Protein AF-0000000074543464 (afdb_homodimer)

Solvent-accessible surface area (backbone atoms only — not comparable to full-atom values): 10355 Å² total; per-residue (Å²): 129,72,37,44,81,42,74,34,71,63,16,51,53,37,46,50,51,52,45,52,50,34,36,74,74,52,27,65,67,36,29,50,38,50,53,49,51,51,51,52,51,54,59,48,33,29,76,40,72,73,74,36,43,78,72,38,71,91,72,54,29,24,37,35,75,77,37,68,25,32,33,43,30,30,35,77,56,97,68,33,32,37,35,56,35,46,47,67,57,79,69,73,80,62,86,121,130,72,37,44,81,41,75,36,72,62,16,52,52,36,45,51,51,52,45,52,51,34,35,74,74,54,26,64,66,36,29,50,38,51,52,49,52,52,51,52,49,53,60,48,33,29,77,40,72,74,77,37,45,78,71,36,72,91,72,54,30,25,36,34,77,77,36,67,24,31,32,42,29,29,35,78,55,98,68,34,32,37,35,58,34,44,46,69,57,79,72,73,82,62,88,119

Organism: Cytophaga hutchinsonii (strain ATCC 33406 / DSM 1761 / CIP 103989 / NBRC 15051 / NCIMB 9469 / D465) (NCBI:txid269798)

pLDDT: mean 89.92, std 15.34, range [26.45, 98.19]

Structure (mmCIF, N/CA/C/O backbone):
data_AF-0000000074543464-model_v1
#
loop_
_entity.id
_entity.type
_entity.pdbx_description
1 polymer 'Plasmid stabilization system protein'
#
loop_
_atom_site.group_PDB
_atom_site.id
_atom_site.type_symbol
_atom_site.label_atom_id
_atom_site.label_alt_id
_atom_site.label_comp_id
_atom_site.label_asym_id
_atom_site.label_entity_id
_atom_site.label_seq_id
_atom_site.pdbx_PDB_ins_code
_atom_site.Cartn_x
_atom_site.Cartn_y
_atom_site.Cartn_z
_atom_site.occupancy
_atom_site.B_iso_or_equiv
_atom_site.auth_seq_id
_atom_site.auth_comp_id
_atom_site.auth_asym_id
_atom_site.auth_atom_id
_atom_site.pdbx_PDB_model_num
ATOM 1 N N . MET A 1 1 ? -3.965 26.484 18.906 1 68.69 1 MET A N 1
ATOM 2 C CA . MET A 1 1 ? -4.848 26.734 17.766 1 68.69 1 MET A CA 1
ATOM 3 C C . MET A 1 1 ? -4.629 25.688 16.672 1 68.69 1 MET A C 1
ATOM 5 O O . MET A 1 1 ? -3.521 25.172 16.516 1 68.69 1 MET A O 1
ATOM 9 N N . ALA A 1 2 ? -5.723 24.969 16.141 1 83.5 2 ALA A N 1
ATOM 10 C CA . ALA A 1 2 ? -5.594 23.984 15.078 1 83.5 2 ALA A CA 1
ATOM 11 C C . ALA A 1 2 ? -5.02 24.609 13.812 1 83.5 2 ALA A C 1
ATOM 13 O O . ALA A 1 2 ? -5.395 25.719 13.438 1 83.5 2 ALA A O 1
ATOM 14 N N . LEU A 1 3 ? -4.008 24.016 13.328 1 90.81 3 LEU A N 1
ATOM 15 C CA . LEU A 1 3 ? -3.367 24.531 12.125 1 90.81 3 LEU A CA 1
ATOM 16 C C . LEU A 1 3 ? -4.277 24.375 10.914 1 90.81 3 LEU A C 1
ATOM 18 O O . LEU A 1 3 ? -5.113 23.469 10.875 1 90.81 3 LEU A O 1
ATOM 22 N N . LYS A 1 4 ? -4.164 25.297 9.984 1 95.06 4 LYS A N 1
ATOM 23 C CA . LYS A 1 4 ? -4.879 25.172 8.719 1 95.06 4 LYS A CA 1
ATOM 24 C C . LYS A 1 4 ? -4.156 24.219 7.773 1 95.06 4 LYS A C 1
ATOM 26 O O . LYS A 1 4 ? -2.926 24.156 7.766 1 95.06 4 LYS A O 1
ATOM 31 N N . ILE A 1 5 ? -4.938 23.516 6.945 1 97.31 5 ILE A N 1
ATOM 32 C CA . ILE A 1 5 ? -4.367 22.578 5.98 1 97.31 5 ILE A CA 1
ATOM 33 C C . ILE A 1 5 ? -4.504 23.141 4.57 1 97.31 5 ILE A C 1
ATOM 35 O O . ILE A 1 5 ? -5.598 23.547 4.156 1 97.31 5 ILE A O 1
ATOM 39 N N . PHE A 1 6 ? -3.41 23.203 3.9 1 97.38 6 PHE A N 1
ATOM 40 C CA . PHE A 1 6 ? -3.41 23.641 2.512 1 97.38 6 PHE A CA 1
ATOM 41 C C . PHE A 1 6 ? -2.893 22.547 1.594 1 97.38 6 PHE A C 1
ATOM 43 O O . PHE A 1 6 ? -1.907 21.875 1.911 1 97.38 6 PHE A O 1
ATOM 50 N N . TRP A 1 7 ? -3.576 22.406 0.427 1 98.06 7 TRP A N 1
ATOM 51 C CA . TRP A 1 7 ? -3.16 21.438 -0.572 1 98.06 7 TRP A CA 1
ATOM 52 C C . TRP A 1 7 ? -2.439 22.109 -1.732 1 98.06 7 TRP A C 1
ATOM 54 O O . TRP A 1 7 ? -2.902 23.141 -2.246 1 98.06 7 TRP A O 1
ATOM 64 N N . THR A 1 8 ? -1.278 21.5 -2.076 1 98.06 8 THR A N 1
ATOM 65 C CA . THR A 1 8 ? -0.702 21.922 -3.348 1 98.06 8 THR A CA 1
ATOM 66 C C . THR A 1 8 ? -1.493 21.344 -4.52 1 98.06 8 THR A C 1
ATOM 68 O O . THR A 1 8 ? -2.254 20.391 -4.348 1 98.06 8 THR A O 1
ATOM 71 N N . LYS A 1 9 ? -1.39 21.953 -5.711 1 97.88 9 LYS A N 1
ATOM 72 C CA . LYS A 1 9 ? -2.047 21.438 -6.91 1 97.88 9 LYS A CA 1
ATOM 73 C C . LYS A 1 9 ? -1.606 20.016 -7.211 1 97.88 9 LYS A C 1
ATOM 75 O O . LYS A 1 9 ? -2.426 19.172 -7.582 1 97.88 9 LYS A O 1
ATOM 80 N N . ARG A 1 10 ? -0.36 19.766 -7.012 1 97 10 ARG A N 1
ATOM 81 C CA . ARG A 1 10 ? 0.199 18.438 -7.242 1 97 10 ARG A CA 1
ATOM 82 C C . ARG A 1 10 ? -0.416 17.422 -6.297 1 97 10 ARG A C 1
ATOM 84 O O . ARG A 1 10 ? -0.784 16.312 -6.715 1 97 10 ARG A O 1
ATOM 91 N N . ALA A 1 11 ? -0.479 17.797 -5.051 1 97.38 11 ALA A N 1
ATOM 92 C CA . ALA A 1 11 ? -1.045 16.891 -4.051 1 97.38 11 ALA A CA 1
ATOM 93 C C . ALA A 1 11 ? -2.494 16.547 -4.383 1 97.38 11 ALA A C 1
ATOM 95 O O . ALA A 1 11 ? -2.898 15.383 -4.297 1 97.38 11 ALA A O 1
ATOM 96 N N . LEU A 1 12 ? -3.24 17.547 -4.766 1 97.38 12 LEU A N 1
ATOM 97 C CA . LEU A 1 12 ? -4.645 17.344 -5.102 1 97.38 12 LEU A CA 1
ATOM 98 C C . LEU A 1 12 ? -4.785 16.453 -6.332 1 97.38 12 LEU A C 1
ATOM 100 O O . LEU A 1 12 ? -5.617 15.547 -6.352 1 97.38 12 LEU A O 1
ATOM 104 N N . ALA A 1 13 ? -3.996 16.719 -7.324 1 97.19 13 ALA A N 1
ATOM 105 C CA . ALA A 1 13 ? -4.027 15.922 -8.555 1 97.19 13 ALA A CA 1
ATOM 106 C C . ALA A 1 13 ? -3.688 14.461 -8.273 1 97.19 13 ALA A C 1
ATOM 108 O O . ALA A 1 13 ? -4.363 13.555 -8.766 1 97.19 13 ALA A O 1
ATOM 109 N N . ASN A 1 14 ? -2.633 14.258 -7.504 1 96.81 14 ASN A N 1
ATOM 110 C CA . ASN A 1 14 ? -2.215 12.898 -7.199 1 96.81 14 ASN A CA 1
ATOM 111 C C . ASN A 1 14 ? -3.23 12.188 -6.309 1 96.81 14 ASN A C 1
ATOM 113 O O . ASN A 1 14 ? -3.451 10.977 -6.449 1 96.81 14 ASN A O 1
ATOM 117 N N . PHE A 1 15 ? -3.838 12.93 -5.438 1 97 15 PHE A N 1
ATOM 118 C CA . PHE A 1 15 ? -4.918 12.375 -4.633 1 97 15 PHE A CA 1
ATOM 119 C C . PHE A 1 15 ? -6.047 11.867 -5.52 1 97 15 PHE A C 1
ATOM 121 O O . PHE A 1 15 ? -6.508 10.734 -5.355 1 97 15 PHE A O 1
ATOM 128 N N . ASP A 1 16 ? -6.41 12.617 -6.445 1 96.94 16 ASP A N 1
ATOM 129 C CA . ASP A 1 16 ? -7.477 12.234 -7.371 1 96.94 16 ASP A CA 1
ATOM 130 C C . ASP A 1 16 ? -7.086 11 -8.18 1 96.94 16 ASP A C 1
ATOM 132 O O . ASP A 1 16 ? -7.914 10.117 -8.406 1 96.94 16 ASP A O 1
ATOM 136 N N . LYS A 1 17 ? -5.875 10.953 -8.633 1 95.94 17 LYS A N 1
ATOM 137 C CA . LYS A 1 17 ? -5.387 9.805 -9.383 1 95.94 17 LYS A CA 1
ATOM 138 C C . LYS A 1 17 ? -5.449 8.531 -8.547 1 95.94 17 LYS A C 1
ATOM 140 O O . LYS A 1 17 ? -5.824 7.465 -9.047 1 95.94 17 LYS A O 1
ATOM 145 N N . ILE A 1 18 ? -5.047 8.656 -7.293 1 96.19 18 ILE A N 1
ATOM 146 C CA . ILE A 1 18 ? -5.082 7.508 -6.395 1 96.19 18 ILE A CA 1
ATOM 147 C C . ILE A 1 18 ? -6.523 7.027 -6.227 1 96.19 18 ILE A C 1
ATOM 149 O O . ILE A 1 18 ? -6.793 5.824 -6.27 1 96.19 18 ILE A O 1
ATOM 153 N N . LEU A 1 19 ? -7.449 7.977 -6.117 1 96.94 19 LEU A N 1
ATOM 154 C CA . LEU A 1 19 ? -8.852 7.605 -5.98 1 96.94 19 LEU A CA 1
ATOM 155 C C . LEU A 1 19 ? -9.352 6.879 -7.223 1 96.94 19 LEU A C 1
ATOM 157 O O . LEU A 1 19 ? -10.078 5.891 -7.117 1 96.94 19 LEU A O 1
ATOM 161 N N . GLU A 1 20 ? -8.938 7.34 -8.336 1 96.31 20 GLU A N 1
ATOM 162 C CA . GLU A 1 20 ? -9.328 6.719 -9.602 1 96.31 20 GLU A CA 1
ATOM 163 C C . GLU A 1 20 ? -8.82 5.285 -9.695 1 96.31 20 GLU A C 1
ATOM 165 O O . GLU A 1 20 ? -9.57 4.375 -10.062 1 96.31 20 GLU A O 1
ATOM 170 N N . TYR A 1 21 ? -7.633 5.133 -9.359 1 93.12 21 TYR A N 1
ATOM 171 C CA . TYR A 1 21 ? -7.023 3.809 -9.398 1 93.12 21 TYR A CA 1
ATOM 172 C C . TYR A 1 21 ? -7.723 2.857 -8.438 1 93.12 21 TYR A C 1
ATOM 174 O O . TYR A 1 21 ? -8.016 1.714 -8.789 1 93.12 21 TYR A O 1
ATOM 182 N N . LEU A 1 22 ? -7.949 3.311 -7.234 1 94.62 22 LEU A N 1
ATOM 183 C CA . LEU A 1 22 ? -8.609 2.492 -6.223 1 94.62 22 LEU A CA 1
ATOM 184 C C . LEU A 1 22 ? -10 2.08 -6.68 1 94.62 22 LEU A C 1
ATOM 186 O O . LEU A 1 22 ? -10.406 0.933 -6.484 1 94.62 22 LEU A O 1
ATOM 190 N N . GLU A 1 23 ? -10.695 3.01 -7.305 1 96.5 23 GLU A N 1
ATOM 191 C CA . GLU A 1 23 ? -12.039 2.721 -7.805 1 96.5 23 GLU A CA 1
ATOM 192 C C . GLU A 1 23 ? -12.008 1.618 -8.859 1 96.5 23 GLU A C 1
ATOM 194 O O . GLU A 1 23 ? -12.852 0.721 -8.852 1 96.5 23 GLU A O 1
ATOM 199 N N . GLU A 1 24 ? -11.055 1.638 -9.703 1 94.38 24 GLU A N 1
ATOM 200 C CA . GLU A 1 24 ? -10.93 0.672 -10.789 1 94.38 24 GLU A CA 1
ATOM 201 C C . GLU A 1 24 ? -10.531 -0.703 -10.258 1 94.38 24 GLU A C 1
ATOM 203 O O . GLU A 1 24 ? -11.078 -1.721 -10.68 1 94.38 24 GLU A O 1
ATOM 208 N N . ASP A 1 25 ? -9.656 -0.653 -9.281 1 91.81 25 ASP A N 1
ATOM 209 C CA . ASP A 1 25 ? -9.039 -1.908 -8.867 1 91.81 25 ASP A CA 1
ATOM 210 C C . ASP A 1 25 ? -9.812 -2.555 -7.723 1 91.81 25 ASP A C 1
ATOM 212 O O . ASP A 1 25 ? -9.836 -3.781 -7.594 1 91.81 25 ASP A O 1
ATOM 216 N N . PHE A 1 26 ? -10.477 -1.705 -6.883 1 94.19 26 PHE A N 1
ATOM 217 C CA . PHE A 1 26 ? -11.039 -2.262 -5.66 1 94.19 26 PHE A CA 1
ATOM 218 C C . PHE A 1 26 ? -12.516 -1.901 -5.523 1 94.19 26 PHE A C 1
ATOM 220 O O . PHE A 1 26 ? -13.25 -2.535 -4.762 1 94.19 26 PHE A O 1
ATOM 227 N N . GLY A 1 27 ? -12.922 -0.815 -6.145 1 95.38 27 GLY A N 1
ATOM 228 C CA . GLY A 1 27 ? -14.328 -0.448 -6.094 1 95.38 27 GLY A CA 1
ATOM 229 C C . GLY A 1 27 ? -14.594 0.796 -5.266 1 95.38 27 GLY A C 1
ATOM 230 O O . GLY A 1 27 ? -13.664 1.391 -4.715 1 95.38 27 GLY A O 1
ATOM 231 N N . GLU A 1 28 ? -15.898 1.196 -5.176 1 96.81 28 GLU A N 1
ATOM 232 C CA . GLU A 1 28 ? -16.312 2.477 -4.609 1 96.81 28 GLU A CA 1
ATOM 233 C C . GLU A 1 28 ? -16.094 2.512 -3.1 1 96.81 28 GLU A C 1
ATOM 235 O O . GLU A 1 28 ? -15.57 3.49 -2.564 1 96.81 28 GLU A O 1
ATOM 240 N N . 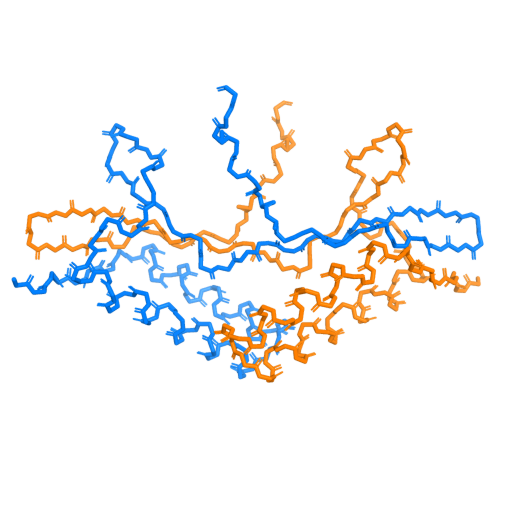ILE A 1 29 ? -16.531 1.469 -2.492 1 96.25 29 ILE A N 1
ATOM 241 C CA . ILE A 1 29 ? -16.547 1.48 -1.033 1 96.25 29 ILE A CA 1
ATOM 242 C C . ILE A 1 29 ? -15.109 1.522 -0.51 1 96.25 29 ILE A C 1
ATOM 244 O O . ILE A 1 29 ? -14.773 2.352 0.34 1 96.25 29 ILE A O 1
ATOM 248 N N . PRO A 1 30 ? -14.156 0.68 -1.055 1 96.56 30 PRO A N 1
ATOM 249 C CA . PRO A 1 30 ? -12.758 0.814 -0.639 1 96.56 30 PRO A CA 1
ATOM 250 C C . PRO A 1 30 ? -12.18 2.201 -0.929 1 96.56 30 PRO A C 1
ATOM 252 O O . PRO A 1 30 ? -11.391 2.721 -0.143 1 96.56 30 PRO A O 1
ATOM 255 N N . THR A 1 31 ? -12.562 2.752 -2.004 1 97.56 31 THR A N 1
ATOM 256 C CA . THR A 1 31 ? -12.117 4.086 -2.389 1 97.56 31 THR A CA 1
ATOM 257 C C . THR A 1 31 ? -12.57 5.125 -1.369 1 97.56 31 THR A C 1
ATOM 259 O O . THR A 1 31 ? -11.781 5.973 -0.942 1 97.56 31 THR A O 1
ATOM 262 N N . LYS A 1 32 ? -13.781 5.059 -0.982 1 97.5 32 LYS A N 1
ATOM 263 C CA . LYS A 1 32 ? -14.32 5.961 0.028 1 97.5 32 LYS A CA 1
ATOM 264 C C . LYS A 1 32 ? -13.617 5.773 1.369 1 97.5 32 LYS A C 1
ATOM 266 O O . LYS A 1 32 ? -13.336 6.746 2.07 1 97.5 32 LYS A O 1
ATOM 271 N N . ALA A 1 33 ? -13.391 4.531 1.723 1 96.56 33 ALA A N 1
ATOM 272 C CA . ALA A 1 33 ? -12.695 4.238 2.973 1 96.56 33 ALA A CA 1
ATOM 273 C C . ALA A 1 33 ? -11.305 4.871 2.984 1 96.56 33 ALA A C 1
ATOM 275 O O . ALA A 1 33 ? -10.867 5.406 4.008 1 96.56 33 ALA A O 1
ATOM 276 N N . PHE A 1 34 ? -10.602 4.797 1.897 1 96.5 34 PHE A N 1
ATOM 277 C CA . PHE A 1 34 ? -9.297 5.43 1.77 1 96.5 34 PHE A CA 1
ATOM 278 C C . PHE A 1 34 ? -9.406 6.938 1.969 1 96.5 34 PHE A C 1
ATOM 280 O O . PHE A 1 34 ? -8.641 7.523 2.736 1 96.5 34 PHE A O 1
ATOM 287 N N . ALA A 1 35 ? -10.367 7.547 1.247 1 97.81 35 ALA A N 1
ATOM 288 C CA . ALA A 1 35 ? -10.562 8.984 1.357 1 97.81 35 ALA A CA 1
ATOM 289 C C . ALA A 1 35 ? -10.844 9.398 2.801 1 97.81 35 ALA A C 1
ATOM 291 O O . ALA A 1 35 ? -10.32 10.406 3.281 1 97.81 35 ALA A O 1
ATOM 292 N N . ILE A 1 36 ? -11.633 8.625 3.459 1 97.12 36 ILE A N 1
ATOM 293 C CA . ILE A 1 36 ? -11.969 8.898 4.852 1 97.12 36 ILE A CA 1
ATOM 294 C C . ILE A 1 36 ? -10.719 8.805 5.715 1 97.12 36 ILE A C 1
ATOM 296 O O . ILE A 1 36 ? -10.492 9.656 6.582 1 97.12 36 ILE A O 1
ATOM 300 N N . LYS A 1 37 ? -9.898 7.785 5.488 1 96.5 37 LYS A N 1
ATOM 301 C CA . LYS A 1 37 ? -8.648 7.629 6.234 1 96.5 37 LYS A CA 1
ATOM 302 C C . LYS A 1 37 ? -7.738 8.836 6.039 1 96.5 37 LYS A C 1
ATOM 304 O O . LYS A 1 37 ? -7.117 9.305 6.992 1 96.5 37 LYS A O 1
ATOM 309 N N . VAL A 1 38 ? -7.648 9.305 4.84 1 97.19 38 VAL A N 1
ATOM 310 C CA . VAL A 1 38 ? -6.844 10.484 4.535 1 97.19 38 VAL A CA 1
ATOM 311 C C . VAL A 1 38 ? -7.387 11.688 5.297 1 97.19 38 VAL A C 1
ATOM 313 O O . VAL A 1 38 ? -6.629 12.406 5.961 1 97.19 38 VAL A O 1
ATOM 316 N N . HIS A 1 39 ? -8.688 11.875 5.234 1 96.88 39 HIS A N 1
ATOM 317 C CA . HIS A 1 39 ? -9.297 13.023 5.898 1 96.88 39 HIS A CA 1
ATOM 318 C C . HIS A 1 39 ? -9.109 12.945 7.41 1 96.88 39 HIS A C 1
ATOM 320 O O . HIS A 1 39 ? -8.875 13.969 8.062 1 96.88 39 HIS A O 1
ATOM 326 N N . ASN A 1 40 ? -9.25 11.766 7.973 1 96.19 40 ASN A N 1
ATOM 327 C CA . ASN A 1 40 ? -8.984 11.586 9.391 1 96.19 40 ASN A CA 1
ATOM 328 C C . ASN A 1 40 ? -7.547 11.953 9.742 1 96.19 40 ASN A C 1
ATOM 330 O O . ASN A 1 40 ? -7.297 12.594 10.773 1 96.19 40 ASN A O 1
ATOM 334 N N . PHE A 1 41 ? -6.637 11.516 8.945 1 96.5 41 PHE A N 1
ATOM 335 C CA . PHE A 1 41 ? -5.234 11.859 9.148 1 96.5 41 PHE A CA 1
ATOM 336 C C . PHE A 1 41 ? -5.043 13.375 9.141 1 96.5 41 PHE A C 1
ATOM 338 O O . PHE A 1 41 ? -4.379 13.93 10.016 1 96.5 41 PHE A O 1
ATOM 345 N N . LEU A 1 42 ? -5.641 14.078 8.18 1 97 42 LEU A N 1
ATOM 346 C CA . LEU A 1 42 ? -5.508 15.531 8.062 1 97 42 LEU A CA 1
ATOM 347 C C . LEU A 1 42 ? -6.105 16.234 9.273 1 97 42 LEU A C 1
ATOM 349 O O . LEU A 1 42 ? -5.566 17.234 9.75 1 97 42 LEU A O 1
ATOM 353 N N . ASP A 1 43 ? -7.188 15.695 9.734 1 95.94 43 ASP A N 1
ATOM 354 C CA . ASP A 1 43 ? -7.824 16.25 10.922 1 95.94 43 ASP A CA 1
ATOM 355 C C . ASP A 1 43 ? -6.906 16.141 12.133 1 95.94 43 ASP A C 1
ATOM 357 O O . ASP A 1 43 ? -6.832 17.062 12.945 1 95.94 43 ASP A O 1
ATOM 361 N N . ASN A 1 44 ? -6.25 15.07 12.273 1 95.75 44 ASN A N 1
ATOM 362 C CA . ASN A 1 44 ? -5.309 14.867 13.367 1 95.75 44 ASN A CA 1
ATOM 363 C C . ASN A 1 44 ? -4.055 15.719 13.195 1 95.75 44 ASN A C 1
ATOM 365 O O . ASN A 1 44 ? -3.473 16.172 14.18 1 95.75 44 ASN A O 1
ATOM 369 N N . LEU A 1 45 ? -3.734 15.969 12.008 1 95.56 45 LEU A N 1
ATOM 370 C CA . LEU A 1 45 ? -2.539 16.734 11.688 1 95.56 45 LEU A CA 1
ATOM 371 C C . LEU A 1 45 ? -2.67 18.172 12.195 1 95.56 45 LEU A C 1
ATOM 373 O O . LEU A 1 45 ? -1.673 18.797 12.562 1 95.56 45 LEU A O 1
ATOM 377 N N . LYS A 1 46 ? -3.84 18.672 12.156 1 94.75 46 LYS A N 1
ATOM 378 C CA . LYS A 1 46 ? -4.105 20.031 12.617 1 94.75 46 LYS A CA 1
ATOM 379 C C . LYS A 1 46 ? -3.658 20.203 14.07 1 94.75 46 LYS A C 1
ATOM 381 O O . LYS A 1 46 ? -3.191 21.281 14.445 1 94.75 46 LYS A O 1
ATOM 386 N N . ASP A 1 47 ? -3.73 19.172 14.836 1 93.5 47 ASP A N 1
ATOM 387 C CA . ASP A 1 47 ? -3.406 19.25 16.25 1 93.5 47 ASP A CA 1
ATOM 388 C C . ASP A 1 47 ? -2.035 18.625 16.531 1 93.5 47 ASP A C 1
ATOM 390 O O . ASP A 1 47 ? -1.345 19.047 17.469 1 93.5 47 ASP A O 1
ATOM 394 N N . PHE A 1 48 ? -1.679 17.688 15.75 1 95.19 48 PHE A N 1
ATOM 395 C CA . PHE A 1 48 ? -0.427 16.953 15.945 1 95.19 48 PHE A CA 1
ATOM 396 C C . PHE A 1 48 ? 0.38 16.922 14.656 1 95.19 48 PHE A C 1
ATOM 398 O O . PHE A 1 48 ? 0.569 15.844 14.07 1 95.19 48 PHE A O 1
ATOM 405 N N . PRO A 1 49 ? 0.994 18.016 14.289 1 94.62 49 PRO A N 1
ATOM 406 C CA . PRO A 1 49 ? 1.684 18.109 13 1 94.62 49 PRO A CA 1
ATOM 407 C C . PRO A 1 49 ? 2.912 17.203 12.914 1 94.62 49 PRO A C 1
ATOM 409 O O . PRO A 1 49 ? 3.443 16.984 11.828 1 94.62 49 PRO A O 1
ATOM 412 N N . GLU A 1 50 ? 3.367 16.625 14.055 1 92.62 50 GLU A N 1
ATOM 413 C CA . GLU A 1 50 ? 4.574 15.805 14.07 1 92.62 50 GLU A CA 1
ATOM 414 C C . GLU A 1 50 ? 4.238 14.32 13.922 1 92.62 50 GLU A C 1
ATOM 416 O O . GLU A 1 50 ? 5.062 13.461 14.242 1 92.62 50 GLU A O 1
ATOM 421 N N . LEU A 1 51 ? 3.076 14.023 13.414 1 94.44 51 LEU A N 1
ATOM 422 C CA . LEU A 1 51 ? 2.629 12.648 13.242 1 94.44 51 LEU A CA 1
ATOM 423 C C . LEU A 1 51 ? 3.492 11.922 12.219 1 94.44 51 LEU A C 1
ATOM 425 O O . LEU A 1 51 ? 3.756 10.727 12.359 1 94.44 51 LEU A O 1
ATOM 429 N N . GLY A 1 52 ? 3.842 12.641 11.172 1 94.81 52 GLY A N 1
ATOM 430 C CA . GLY A 1 52 ? 4.719 12.047 10.172 1 94.81 52 GLY A CA 1
ATOM 431 C C . GLY A 1 52 ? 6.18 12.055 10.578 1 94.81 52 GLY A C 1
ATOM 432 O O . GLY A 1 52 ? 6.555 12.727 11.547 1 94.81 52 GLY A O 1
ATOM 433 N N . THR A 1 53 ? 6.898 11.258 9.852 1 92.75 53 THR A N 1
ATOM 434 C CA . THR A 1 53 ? 8.328 11.203 10.109 1 92.75 53 THR A CA 1
ATOM 435 C C . THR A 1 53 ? 9.094 12.117 9.148 1 92.75 53 THR A C 1
ATOM 437 O O . THR A 1 53 ? 8.68 12.305 8 1 92.75 53 THR A O 1
ATOM 440 N N . LEU A 1 54 ? 10.219 12.664 9.711 1 92.56 54 LEU A N 1
ATOM 441 C CA . LEU A 1 54 ? 11.055 13.516 8.867 1 92.56 54 LEU A CA 1
ATOM 442 C C . LEU A 1 54 ? 11.75 12.695 7.789 1 92.56 54 LEU A C 1
ATOM 444 O O . LEU A 1 54 ? 12.531 11.789 8.102 1 92.56 54 LEU A O 1
ATOM 448 N N . GLN A 1 55 ? 11.453 12.938 6.57 1 87.06 55 GLN A N 1
ATOM 449 C CA . GLN A 1 55 ? 12.031 12.211 5.445 1 87.06 55 GLN A CA 1
ATOM 450 C C . GLN A 1 55 ? 13.164 13 4.797 1 87.06 55 GLN A C 1
ATOM 452 O O . GLN A 1 55 ? 14.117 12.414 4.277 1 87.06 55 GLN A O 1
ATOM 457 N N . HIS A 1 56 ? 12.945 14.266 4.617 1 84.75 56 HIS A N 1
ATOM 458 C CA . HIS A 1 56 ? 13.977 15.18 4.137 1 84.75 56 HIS A CA 1
ATOM 459 C C . HIS A 1 56 ? 14.281 16.266 5.168 1 84.75 56 HIS A C 1
ATOM 461 O O . HIS A 1 56 ? 13.578 17.266 5.234 1 84.75 56 HIS A O 1
ATOM 467 N N . SER A 1 57 ? 15.25 15.961 5.906 1 80.25 57 SER A N 1
ATOM 468 C CA . SER A 1 57 ? 15.555 16.828 7.039 1 80.25 57 SER A CA 1
ATOM 469 C C . SER A 1 57 ? 15.906 18.234 6.578 1 80.25 57 SER A C 1
ATOM 471 O O . SER A 1 57 ? 15.516 19.219 7.207 1 80.25 57 SER A O 1
ATOM 473 N N . ASP A 1 58 ? 16.594 18.25 5.52 1 86.88 58 ASP A N 1
ATOM 474 C CA . ASP A 1 58 ? 17.047 19.547 5.035 1 86.88 58 ASP A CA 1
ATOM 475 C C . ASP A 1 58 ? 15.875 20.438 4.621 1 86.88 58 ASP A C 1
ATOM 477 O O . ASP A 1 58 ? 15.938 21.656 4.742 1 86.88 58 ASP A O 1
ATOM 481 N N . LYS A 1 59 ? 14.797 19.781 4.223 1 89.56 59 LYS A N 1
ATOM 482 C CA . LYS A 1 59 ? 13.656 20.547 3.729 1 89.56 59 LYS A CA 1
ATOM 483 C C . LYS A 1 59 ? 12.492 20.5 4.719 1 89.56 59 LYS A C 1
ATOM 485 O O . LYS A 1 59 ? 11.438 21.078 4.477 1 89.56 59 LYS A O 1
ATOM 490 N N . GLN A 1 60 ? 12.688 19.859 5.84 1 93.56 60 GLN A N 1
ATOM 491 C CA . GLN A 1 60 ? 11.68 19.719 6.887 1 93.56 60 GLN A CA 1
ATOM 492 C C . GLN A 1 60 ? 10.398 19.109 6.34 1 93.56 60 GLN A C 1
ATOM 494 O O . GLN A 1 60 ? 9.297 19.547 6.684 1 93.56 60 GLN A O 1
ATOM 499 N N . ILE A 1 61 ? 10.586 18.234 5.348 1 95.69 61 ILE A N 1
ATOM 500 C CA . ILE A 1 61 ? 9.445 17.531 4.781 1 95.69 61 ILE A CA 1
ATOM 501 C C . ILE A 1 61 ? 9.188 16.25 5.574 1 95.69 61 ILE A C 1
ATOM 503 O O . ILE A 1 61 ? 10.109 15.461 5.82 1 95.69 61 ILE A O 1
ATOM 507 N N . ARG A 1 62 ? 7.926 16.125 5.984 1 95.62 62 ARG A N 1
ATOM 508 C CA . ARG A 1 62 ? 7.512 14.938 6.711 1 95.62 62 ARG A CA 1
ATOM 509 C C . ARG A 1 62 ? 6.691 14.008 5.824 1 95.62 62 ARG A C 1
ATOM 511 O O . ARG A 1 62 ? 6.016 14.461 4.898 1 95.62 62 ARG A O 1
ATOM 518 N N . GLY A 1 63 ? 6.824 12.711 6.098 1 94.38 63 GLY A N 1
ATOM 519 C CA . GLY A 1 63 ? 6.062 11.688 5.406 1 94.38 63 GLY A CA 1
ATOM 520 C C . GLY A 1 63 ? 5.281 10.789 6.344 1 94.38 63 GLY A C 1
ATOM 521 O O . GLY A 1 63 ? 5.754 10.453 7.43 1 94.38 63 GLY A O 1
ATOM 522 N N . PHE A 1 64 ? 4.07 10.445 5.914 1 94.38 64 PHE A N 1
ATOM 523 C CA . PHE A 1 64 ? 3.227 9.516 6.656 1 94.38 64 PHE A CA 1
ATOM 524 C C . PHE A 1 64 ? 2.648 8.453 5.73 1 94.38 64 PHE A C 1
ATOM 526 O O . PHE A 1 64 ? 1.968 8.773 4.754 1 94.38 64 PHE A O 1
ATOM 533 N N . VAL A 1 65 ? 2.898 7.211 6.074 1 93 65 VAL A N 1
ATOM 534 C CA . VAL A 1 65 ? 2.375 6.109 5.273 1 93 65 VAL A CA 1
ATOM 535 C C . VAL A 1 65 ? 0.914 5.855 5.637 1 93 65 VAL A C 1
ATOM 537 O O . VAL A 1 65 ? 0.614 5.383 6.734 1 93 65 VAL A O 1
ATOM 540 N N . ILE A 1 66 ? 0.061 6.129 4.656 1 93.44 66 ILE A N 1
ATOM 541 C CA . ILE A 1 66 ? -1.37 5.98 4.898 1 93.44 66 ILE A CA 1
ATOM 542 C C . ILE A 1 66 ? -1.808 4.562 4.543 1 93.44 66 ILE A C 1
ATOM 544 O O . ILE A 1 66 ? -2.705 4.004 5.176 1 93.44 66 ILE A O 1
ATOM 548 N N . VAL A 1 67 ? -1.27 4.016 3.516 1 93.38 67 VAL A N 1
ATOM 549 C CA . VAL A 1 67 ? -1.491 2.635 3.094 1 93.38 67 VAL A CA 1
ATOM 550 C C . VAL A 1 67 ? -0.151 1.919 2.941 1 93.38 67 VAL A C 1
ATOM 552 O O . VAL A 1 67 ? 0.764 2.432 2.295 1 93.38 67 VAL A O 1
ATOM 555 N N . LYS A 1 68 ? -0.101 0.78 3.518 1 91.19 68 LYS A N 1
ATOM 556 C CA . LYS A 1 68 ? 1.107 -0.031 3.398 1 91.19 68 LYS A CA 1
ATOM 557 C C . LYS A 1 68 ? 1.075 -0.881 2.131 1 91.19 68 LYS A C 1
ATOM 559 O O . LYS A 1 68 ? 0.012 -1.35 1.719 1 91.19 68 LYS A O 1
ATOM 564 N N . GLN A 1 69 ? 2.234 -0.992 1.571 1 92.31 69 GLN A N 1
ATOM 565 C CA . GLN A 1 69 ? 2.352 -1.888 0.425 1 92.31 69 GLN A CA 1
ATOM 566 C C . GLN A 1 69 ? 2.227 -3.348 0.853 1 92.31 69 GLN A C 1
ATOM 568 O O . GLN A 1 69 ? 2.76 -3.744 1.891 1 92.31 69 GLN A O 1
ATOM 573 N N . VAL A 1 70 ? 1.559 -4.098 0.041 1 93.88 70 VAL A N 1
ATOM 574 C CA . VAL A 1 70 ? 1.508 -5.543 0.237 1 93.88 70 VAL A CA 1
ATOM 575 C C . VAL A 1 70 ? 2.074 -6.254 -0.991 1 93.88 70 VAL A C 1
ATOM 577 O O . VAL A 1 70 ? 1.582 -6.062 -2.105 1 93.88 70 VAL A O 1
ATOM 580 N N . THR A 1 71 ? 3.111 -7.078 -0.767 1 94.25 71 THR A N 1
ATOM 581 C CA . THR A 1 71 ? 3.732 -7.852 -1.836 1 94.25 71 THR A CA 1
ATOM 582 C C . THR A 1 71 ? 3.566 -9.352 -1.586 1 94.25 71 THR A C 1
ATOM 584 O O . THR A 1 71 ? 3.74 -9.82 -0.46 1 94.25 71 THR A O 1
ATOM 587 N N . ILE A 1 72 ? 3.156 -10.062 -2.621 1 96.19 72 ILE A N 1
ATOM 588 C CA . ILE A 1 72 ? 3.098 -11.516 -2.574 1 96.19 72 ILE A CA 1
ATOM 589 C C . ILE A 1 72 ? 4.398 -12.102 -3.113 1 96.19 72 ILE A C 1
ATOM 591 O O . ILE A 1 72 ? 4.82 -11.781 -4.227 1 96.19 72 ILE A O 1
ATOM 595 N N . PHE A 1 73 ? 5.051 -12.953 -2.307 1 96.19 73 PHE A N 1
ATOM 596 C CA . PHE A 1 73 ? 6.258 -13.656 -2.725 1 96.19 73 PHE A CA 1
ATOM 597 C C . PHE A 1 73 ? 5.961 -15.125 -2.988 1 96.19 73 PHE A C 1
ATOM 599 O O . PHE A 1 73 ? 5.305 -15.789 -2.18 1 96.19 73 PHE A O 1
ATOM 606 N N . TYR A 1 74 ? 6.5 -15.57 -4.102 1 97.38 74 TYR A N 1
ATOM 607 C CA . TYR A 1 74 ? 6.203 -16.953 -4.465 1 97.38 74 TYR A CA 1
ATOM 608 C C . TYR A 1 74 ? 7.316 -17.547 -5.32 1 97.38 74 TYR A C 1
ATOM 610 O O . TYR A 1 74 ? 8.156 -16.812 -5.848 1 97.38 74 TYR A O 1
ATOM 618 N N . LYS A 1 75 ? 7.344 -18.828 -5.367 1 97.25 75 LYS A N 1
ATOM 619 C CA . LYS A 1 75 ? 8.266 -19.594 -6.195 1 97.25 75 LYS A CA 1
ATOM 620 C C . LYS A 1 75 ? 7.512 -20.547 -7.121 1 97.25 75 LYS A C 1
ATOM 622 O O . LYS A 1 75 ? 6.535 -21.172 -6.707 1 97.25 75 LYS A O 1
ATOM 627 N N . VAL A 1 76 ? 8.016 -20.578 -8.359 1 95.88 76 VAL A N 1
ATOM 628 C CA . VAL A 1 76 ? 7.383 -21.438 -9.359 1 95.88 76 VAL A CA 1
ATOM 629 C C . VAL A 1 76 ? 8.156 -22.75 -9.492 1 95.88 76 VAL A C 1
ATOM 631 O O . VAL A 1 76 ? 9.383 -22.734 -9.641 1 95.88 76 VAL A O 1
ATOM 634 N N . TYR A 1 77 ? 7.43 -23.875 -9.352 1 94.81 77 TYR A N 1
ATOM 635 C CA . TYR A 1 77 ? 7.98 -25.203 -9.602 1 94.81 77 TYR A CA 1
ATOM 636 C C . TYR A 1 77 ? 7.387 -25.812 -10.867 1 94.81 77 TYR A C 1
ATOM 638 O O . TYR A 1 77 ? 6.609 -25.156 -11.57 1 94.81 77 TYR A O 1
ATOM 646 N N . ASP A 1 78 ? 7.832 -27.062 -11.18 1 92.19 78 ASP A N 1
ATOM 647 C CA . ASP A 1 78 ? 7.414 -27.703 -12.422 1 92.19 78 ASP A CA 1
ATOM 648 C C . ASP A 1 78 ? 5.914 -27.969 -12.43 1 92.19 78 ASP A C 1
ATOM 650 O O . ASP A 1 78 ? 5.25 -27.797 -13.453 1 92.19 78 ASP A O 1
ATOM 654 N N . ASP A 1 79 ? 5.277 -28.25 -11.289 1 93.62 79 ASP A N 1
ATOM 655 C CA . ASP A 1 79 ? 3.885 -28.703 -11.281 1 93.62 79 ASP A CA 1
ATOM 656 C C . ASP A 1 79 ? 3.043 -27.844 -10.336 1 93.62 79 ASP A C 1
ATOM 658 O O . ASP A 1 79 ? 1.834 -28.047 -10.211 1 93.62 79 ASP A O 1
ATOM 662 N N . HIS A 1 80 ? 3.68 -26.906 -9.586 1 96.5 80 HIS A N 1
ATOM 663 C CA . HIS A 1 80 ? 2.91 -26.094 -8.648 1 96.5 80 HIS A CA 1
ATOM 664 C C . HIS A 1 80 ? 3.6 -24.766 -8.375 1 96.5 80 HIS A C 1
ATOM 666 O O . HIS A 1 80 ? 4.734 -24.547 -8.797 1 96.5 80 HIS A O 1
ATOM 672 N N . VAL A 1 81 ? 2.861 -23.844 -7.852 1 97.31 81 VAL A N 1
ATOM 673 C CA . VAL A 1 81 ? 3.361 -22.578 -7.324 1 97.31 81 VAL A CA 1
ATOM 674 C C . VAL A 1 81 ? 3.25 -22.578 -5.801 1 97.31 81 VAL A C 1
ATOM 676 O O . VAL A 1 81 ? 2.229 -22.984 -5.246 1 97.31 81 VAL A O 1
ATOM 679 N N . ARG A 1 82 ? 4.328 -22.141 -5.164 1 97.75 82 ARG A N 1
ATOM 680 C CA . ARG A 1 82 ? 4.316 -22.016 -3.711 1 97.75 82 ARG A CA 1
ATOM 681 C C . ARG A 1 82 ? 4.324 -20.547 -3.285 1 97.75 82 ARG A C 1
ATOM 683 O O . ARG A 1 82 ? 5.234 -19.797 -3.641 1 97.75 82 ARG A O 1
ATOM 690 N N . ILE A 1 83 ? 3.244 -20.234 -2.574 1 98.12 83 ILE A N 1
ATOM 691 C CA . ILE A 1 83 ? 3.195 -18.891 -1.98 1 98.12 83 ILE A CA 1
ATOM 692 C C . ILE A 1 83 ? 4.035 -18.875 -0.704 1 98.12 83 ILE A C 1
ATOM 694 O O . ILE A 1 83 ? 3.707 -19.547 0.273 1 98.12 83 ILE A O 1
ATOM 698 N N . LEU A 1 84 ? 5.074 -18.078 -0.763 1 97.25 84 LEU A N 1
ATOM 699 C CA . LEU A 1 84 ? 6.074 -18.125 0.297 1 97.25 84 LEU A CA 1
ATOM 700 C C . LEU A 1 84 ? 5.727 -17.141 1.416 1 97.25 84 LEU A C 1
ATOM 702 O O . LEU A 1 84 ? 5.965 -17.438 2.592 1 97.25 84 LEU A O 1
ATOM 706 N N . ASN A 1 85 ? 5.227 -15.953 0.993 1 95.25 85 ASN A N 1
ATOM 707 C CA . ASN A 1 85 ? 4.973 -14.898 1.969 1 95.25 85 ASN A CA 1
ATOM 708 C C . ASN A 1 85 ? 4.129 -13.773 1.373 1 95.25 85 ASN A C 1
ATOM 710 O O . ASN A 1 85 ? 4.113 -13.578 0.156 1 95.25 85 ASN A O 1
ATOM 714 N N . LEU A 1 86 ? 3.318 -13.117 2.264 1 95.19 86 LEU A N 1
ATOM 715 C CA . LEU A 1 86 ? 2.77 -11.797 2.008 1 95.19 86 LEU A CA 1
ATOM 716 C C . LEU A 1 86 ? 3.348 -10.773 2.979 1 95.19 86 LEU A C 1
ATOM 718 O O . LEU A 1 86 ? 3.186 -10.898 4.195 1 95.19 86 LEU A O 1
ATOM 722 N N . PHE A 1 87 ? 4.059 -9.797 2.479 1 87.5 87 PHE A N 1
ATOM 723 C CA . PHE A 1 87 ? 4.754 -8.828 3.316 1 87.5 87 PHE A CA 1
ATOM 724 C C . PHE A 1 87 ? 4.148 -7.438 3.156 1 87.5 87 PHE A C 1
ATOM 726 O O . PHE A 1 87 ? 3.893 -6.992 2.035 1 87.5 87 PHE A O 1
ATOM 733 N N . ASN A 1 88 ? 3.65 -6.891 4.473 1 75.88 88 ASN A N 1
ATOM 734 C CA . ASN A 1 88 ? 3.039 -5.566 4.531 1 75.88 88 ASN A CA 1
ATOM 735 C C . ASN A 1 88 ? 4.059 -4.492 4.895 1 75.88 88 ASN A C 1
ATOM 737 O O . ASN A 1 88 ? 4.715 -4.574 5.934 1 75.88 88 ASN A O 1
ATOM 741 N N . ASN A 1 89 ? 5.477 -4.277 4.723 1 59 89 ASN A N 1
ATOM 742 C CA . ASN A 1 89 ? 6.199 -3.178 5.352 1 59 89 ASN A CA 1
ATOM 743 C C . ASN A 1 89 ? 7.316 -2.652 4.453 1 59 89 ASN A C 1
ATOM 745 O O . ASN A 1 89 ? 8.023 -3.434 3.812 1 59 89 ASN A O 1
ATOM 749 N N . ARG A 1 90 ? 7.359 -1.757 3.506 1 50.5 90 ARG A N 1
ATOM 750 C CA . ARG A 1 90 ? 8.742 -1.29 3.389 1 50.5 90 ARG A CA 1
ATOM 751 C C . ARG A 1 90 ? 9.344 -1.021 4.762 1 50.5 90 ARG A C 1
ATOM 753 O O . ARG A 1 90 ? 8.859 -0.159 5.5 1 50.5 90 ARG A O 1
ATOM 760 N N . GLN A 1 91 ? 9.781 -1.953 5.547 1 46.88 91 GLN A N 1
ATOM 761 C CA . GLN A 1 91 ? 10.648 -1.624 6.668 1 46.88 91 GLN A CA 1
ATOM 762 C C . GLN A 1 91 ? 11.492 -0.387 6.367 1 46.88 91 GLN A C 1
ATOM 764 O O . GLN A 1 91 ? 12.039 -0.252 5.27 1 46.88 91 GLN A O 1
ATOM 769 N N . ASP A 1 92 ? 11.117 0.766 6.809 1 41.84 92 ASP A N 1
ATOM 770 C CA . ASP A 1 92 ? 11.984 1.936 6.895 1 41.84 92 ASP A CA 1
ATOM 771 C C . ASP A 1 92 ? 13.438 1.524 7.109 1 41.84 92 ASP A C 1
ATOM 773 O O . ASP A 1 92 ? 13.734 0.688 7.969 1 41.84 92 ASP A O 1
ATOM 777 N N . SER A 1 93 ? 14.273 1.441 6.012 1 38.69 93 SER A N 1
ATOM 778 C CA . SER A 1 93 ? 15.727 1.396 6.137 1 38.69 93 SER A CA 1
ATOM 779 C C . SER A 1 93 ? 16.203 2.209 7.336 1 38.69 93 SER A C 1
ATOM 781 O O . SER A 1 93 ? 16.891 3.223 7.172 1 38.69 93 SER A O 1
ATOM 783 N N . LYS A 1 94 ? 15.492 2.693 8.266 1 37.78 94 LYS A N 1
ATOM 784 C CA . LYS A 1 94 ? 16.312 3.447 9.211 1 37.78 94 LYS A CA 1
ATOM 785 C C . LYS A 1 94 ? 17.562 2.662 9.609 1 37.78 94 LYS A C 1
ATOM 787 O O . LYS A 1 94 ? 18.469 3.215 10.219 1 37.78 94 LYS A O 1
ATOM 792 N N . LYS A 1 95 ? 17.578 1.481 10.25 1 35.31 95 LYS A N 1
ATOM 793 C CA . LYS A 1 95 ? 18.672 1.209 11.172 1 35.31 95 LYS A CA 1
ATOM 794 C C . LYS A 1 95 ? 19.953 0.852 10.406 1 35.31 95 LYS A C 1
ATOM 796 O O . LYS A 1 95 ? 20.891 0.283 10.984 1 35.31 95 LYS A O 1
ATOM 801 N N . LYS A 1 96 ? 20.359 1.21 9.211 1 26.55 96 LYS A N 1
ATOM 802 C CA . LYS A 1 96 ? 21.781 0.899 9.094 1 26.55 96 LYS A CA 1
ATOM 803 C C . LYS A 1 96 ? 22.625 2.016 9.688 1 26.55 96 LYS A C 1
ATOM 805 O O . LYS A 1 96 ? 22.328 3.197 9.5 1 26.55 96 LYS A O 1
ATOM 810 N N . MET B 1 1 ? -1.386 -27.172 -18.688 1 69 1 MET B N 1
ATOM 811 C CA . MET B 1 1 ? -2.115 -27.547 -17.469 1 69 1 MET B CA 1
ATOM 812 C C . MET B 1 1 ? -1.965 -26.469 -16.406 1 69 1 MET B C 1
ATOM 814 O O . MET B 1 1 ? -0.944 -25.781 -16.344 1 69 1 MET B O 1
ATOM 818 N N . ALA B 1 2 ? -3.104 -25.922 -15.766 1 83.56 2 ALA B N 1
ATOM 819 C CA . ALA B 1 2 ? -3.035 -24.922 -14.711 1 83.56 2 ALA B CA 1
ATOM 820 C C . ALA B 1 2 ? -2.246 -25.422 -13.508 1 83.56 2 ALA B C 1
ATOM 822 O O . ALA B 1 2 ? -2.4 -26.578 -13.102 1 83.56 2 ALA B O 1
ATOM 823 N N . LEU B 1 3 ? -1.296 -24.672 -13.117 1 90.94 3 LEU B N 1
ATOM 824 C CA . LEU B 1 3 ? -0.468 -25.062 -11.977 1 90.94 3 LEU B CA 1
ATOM 825 C C . LEU B 1 3 ? -1.271 -25.047 -10.688 1 90.94 3 LEU B C 1
ATOM 827 O O . LEU B 1 3 ? -2.234 -24.281 -10.562 1 90.94 3 LEU B O 1
ATOM 831 N N . LYS B 1 4 ? -0.932 -25.922 -9.789 1 95.12 4 LYS B N 1
ATOM 832 C CA . LYS B 1 4 ? -1.537 -25.906 -8.461 1 95.12 4 LYS B CA 1
ATOM 833 C C . LYS B 1 4 ? -0.891 -24.844 -7.578 1 95.12 4 LYS B C 1
ATOM 835 O O . LYS B 1 4 ? 0.309 -24.578 -7.688 1 95.12 4 LYS B O 1
ATOM 840 N N . ILE B 1 5 ? -1.68 -24.281 -6.684 1 97.31 5 ILE B N 1
ATOM 841 C CA . ILE B 1 5 ? -1.179 -23.25 -5.77 1 97.31 5 ILE B CA 1
ATOM 842 C C . ILE B 1 5 ? -1.087 -23.82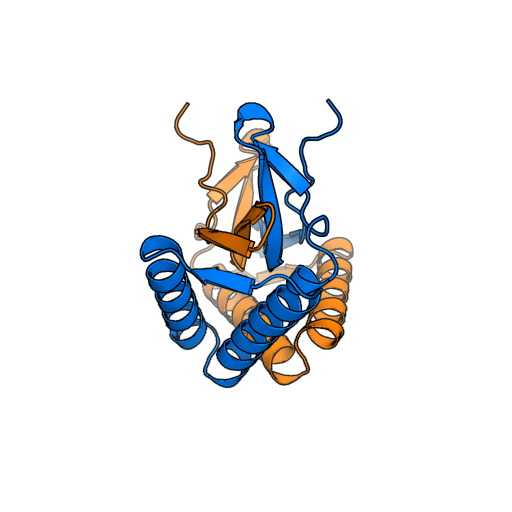8 -4.355 1 97.31 5 ILE B C 1
ATOM 844 O O . ILE B 1 5 ? -2.057 -24.391 -3.842 1 97.31 5 ILE B O 1
ATOM 848 N N . PHE B 1 6 ? 0.066 -23.688 -3.785 1 97.38 6 PHE B N 1
ATOM 849 C CA . PHE B 1 6 ? 0.272 -24.125 -2.406 1 97.38 6 PHE B CA 1
ATOM 850 C C . PHE B 1 6 ? 0.69 -22.938 -1.533 1 97.38 6 PHE B C 1
ATOM 852 O O . PHE B 1 6 ? 1.529 -22.141 -1.934 1 97.38 6 PHE B O 1
ATOM 859 N N . TRP B 1 7 ? 0.105 -22.922 -0.311 1 98.06 7 TRP B N 1
ATOM 860 C CA . TRP B 1 7 ? 0.449 -21.875 0.651 1 98.06 7 TRP B CA 1
ATOM 861 C C . TRP B 1 7 ? 1.376 -22.422 1.733 1 98.06 7 TRP B C 1
ATOM 863 O O . TRP B 1 7 ? 1.135 -23.5 2.283 1 98.06 7 TRP B O 1
ATOM 873 N N . THR B 1 8 ? 2.461 -21.609 1.974 1 98 8 THR B N 1
ATOM 874 C CA . THR B 1 8 ? 3.219 -21.938 3.18 1 98 8 THR B CA 1
ATOM 875 C C . THR B 1 8 ? 2.461 -21.484 4.426 1 98 8 THR B C 1
ATOM 877 O O . THR B 1 8 ? 1.542 -20.656 4.34 1 98 8 THR B O 1
ATOM 880 N N . LYS B 1 9 ? 2.766 -22.062 5.598 1 97.88 9 LYS B N 1
ATOM 881 C CA . LYS B 1 9 ? 2.154 -21.656 6.859 1 97.88 9 LYS B CA 1
ATOM 882 C C . LYS B 1 9 ? 2.385 -20.172 7.125 1 97.88 9 LYS B C 1
ATOM 884 O O . LYS B 1 9 ? 1.48 -19.469 7.586 1 97.88 9 LYS B O 1
ATOM 889 N N . ARG B 1 10 ? 3.549 -19.734 6.816 1 96.94 10 ARG B N 1
ATOM 890 C CA . ARG B 1 10 ? 3.904 -18.328 7.004 1 96.94 10 ARG B CA 1
ATOM 891 C C . ARG B 1 10 ? 3.043 -17.422 6.129 1 96.94 10 ARG B C 1
ATOM 893 O O . ARG B 1 10 ? 2.547 -16.391 6.594 1 96.94 10 ARG B O 1
ATOM 900 N N . ALA B 1 11 ? 2.934 -17.812 4.887 1 97.31 11 ALA B N 1
ATOM 901 C CA . ALA B 1 11 ? 2.135 -17.016 3.957 1 97.31 11 ALA B CA 1
ATOM 902 C C . ALA B 1 11 ? 0.686 -16.906 4.426 1 97.31 11 ALA B C 1
ATOM 904 O O . ALA B 1 11 ? 0.09 -15.836 4.391 1 97.31 11 ALA B O 1
ATOM 905 N N . LEU B 1 12 ? 0.142 -18.016 4.867 1 97.31 12 LEU B N 1
ATOM 906 C CA . LEU B 1 12 ? -1.238 -18.047 5.336 1 97.31 12 LEU B CA 1
ATOM 907 C C . LEU B 1 12 ? -1.403 -17.188 6.582 1 97.31 12 LEU B C 1
ATOM 909 O O . LEU B 1 12 ? -2.365 -16.422 6.691 1 97.31 12 LEU B O 1
ATOM 913 N N . ALA B 1 13 ? -0.492 -17.297 7.496 1 97.12 13 ALA B N 1
ATOM 914 C CA . ALA B 1 13 ? -0.534 -16.516 8.727 1 97.12 13 ALA B CA 1
ATOM 915 C C . ALA B 1 13 ? -0.465 -15.016 8.422 1 97.12 13 ALA B C 1
ATOM 917 O O . ALA B 1 13 ? -1.229 -14.227 8.984 1 97.12 13 ALA B O 1
ATOM 918 N N . ASN B 1 14 ? 0.476 -14.648 7.559 1 96.75 14 ASN B N 1
ATOM 919 C CA . ASN B 1 14 ? 0.632 -13.234 7.227 1 96.75 14 ASN B CA 1
ATOM 920 C C . ASN B 1 14 ? -0.569 -12.711 6.445 1 96.75 14 ASN B C 1
ATOM 922 O O . ASN B 1 14 ? -0.971 -11.562 6.617 1 96.75 14 ASN B O 1
ATOM 926 N N . PHE B 1 15 ? -1.14 -13.547 5.621 1 96.94 15 PHE B N 1
ATOM 927 C CA . PHE B 1 15 ? -2.369 -13.188 4.926 1 96.94 15 PHE B CA 1
ATOM 928 C C . PHE B 1 15 ? -3.475 -12.859 5.926 1 96.94 15 PHE B C 1
ATOM 930 O O . PHE B 1 15 ? -4.129 -11.82 5.812 1 96.94 15 PHE B O 1
ATOM 937 N N . ASP B 1 16 ? -3.615 -13.656 6.891 1 96.81 16 ASP B N 1
ATOM 938 C CA . ASP B 1 16 ? -4.633 -13.445 7.914 1 96.81 16 ASP B CA 1
ATOM 939 C C . ASP B 1 16 ? -4.375 -12.156 8.695 1 96.81 16 ASP B C 1
ATOM 941 O O . ASP B 1 16 ? -5.309 -11.422 9.008 1 96.81 16 ASP B O 1
ATOM 945 N N . LYS B 1 17 ? -3.15 -11.898 9.023 1 95.94 17 LYS B N 1
ATOM 946 C CA . LYS B 1 17 ? -2.787 -10.68 9.734 1 95.94 1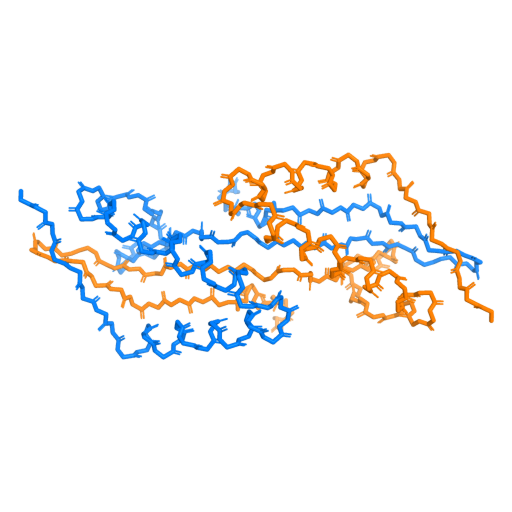7 LYS B CA 1
ATOM 947 C C . LYS B 1 17 ? -3.139 -9.438 8.914 1 95.94 17 LYS B C 1
ATOM 949 O O . LYS B 1 17 ? -3.629 -8.445 9.453 1 95.94 17 LYS B O 1
ATOM 954 N N . ILE B 1 18 ? -2.844 -9.516 7.625 1 96.19 18 ILE B N 1
ATOM 955 C CA . ILE B 1 18 ? -3.152 -8.398 6.738 1 96.19 18 ILE B CA 1
ATOM 956 C C . ILE B 1 18 ? -4.66 -8.164 6.715 1 96.19 18 ILE B C 1
ATOM 958 O O . ILE B 1 18 ? -5.117 -7.02 6.793 1 96.19 18 ILE B O 1
ATOM 962 N N . LEU B 1 19 ? -5.434 -9.25 6.691 1 96.88 19 LEU B N 1
ATOM 963 C CA . LEU B 1 19 ? -6.887 -9.117 6.691 1 96.88 19 LEU B CA 1
ATOM 964 C C . LEU B 1 19 ? -7.367 -8.469 7.984 1 96.88 19 LEU B C 1
ATOM 966 O O . LEU B 1 19 ? -8.258 -7.613 7.961 1 96.88 19 LEU B O 1
ATOM 970 N N . GLU 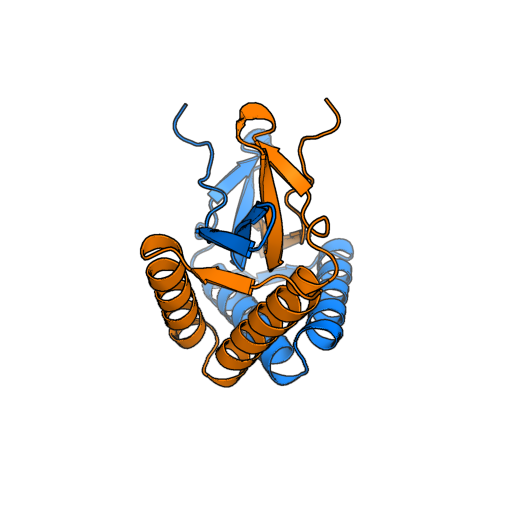B 1 20 ? -6.773 -8.836 9.062 1 96.25 20 GLU B N 1
ATOM 971 C CA . GLU B 1 20 ? -7.137 -8.273 10.359 1 96.25 20 GLU B CA 1
ATOM 972 C C . GLU B 1 20 ? -6.859 -6.777 10.406 1 96.25 20 GLU B C 1
ATOM 974 O O . GLU B 1 20 ? -7.707 -5.996 10.852 1 96.25 20 GLU B O 1
ATOM 979 N N . TYR B 1 21 ? -5.75 -6.43 9.961 1 93.06 21 TYR B N 1
ATOM 980 C CA . TYR B 1 21 ? -5.367 -5.023 9.953 1 93.06 21 TYR B CA 1
ATOM 981 C C . TYR B 1 21 ? -6.301 -4.211 9.062 1 93.06 21 TYR B C 1
ATOM 983 O O . TYR B 1 21 ? -6.742 -3.125 9.445 1 93.06 21 TYR B O 1
ATOM 991 N N . LEU B 1 22 ? -6.566 -4.715 7.887 1 94.56 22 LEU B N 1
ATOM 992 C CA . LEU B 1 22 ? -7.441 -4.023 6.945 1 94.56 22 LEU B CA 1
ATOM 993 C C . LEU B 1 22 ? -8.836 -3.84 7.539 1 94.56 22 LEU B C 1
ATOM 995 O O . LEU B 1 22 ? -9.445 -2.779 7.387 1 94.56 22 LEU B O 1
ATOM 999 N N . GLU B 1 23 ? -9.305 -4.867 8.211 1 96.5 23 GLU B N 1
ATOM 1000 C CA . GLU B 1 23 ? -10.617 -4.793 8.844 1 96.5 23 GLU B CA 1
ATOM 1001 C C . GLU B 1 23 ? -10.664 -3.691 9.898 1 96.5 23 GLU B C 1
ATOM 1003 O O . GLU B 1 23 ? -11.641 -2.941 9.977 1 96.5 23 GLU B O 1
ATOM 1008 N N . GLU B 1 24 ? -9.648 -3.545 10.648 1 94.44 24 GLU B N 1
ATOM 1009 C CA . GLU B 1 24 ? -9.578 -2.561 11.727 1 94.44 24 GLU B CA 1
ATOM 1010 C C . GLU B 1 24 ? -9.453 -1.144 11.172 1 94.44 24 GLU B C 1
ATOM 1012 O O . GLU B 1 24 ? -10.125 -0.225 11.656 1 94.44 24 GLU B O 1
ATOM 1017 N N . ASP B 1 25 ? -8.688 -1.067 10.117 1 91.81 25 ASP B N 1
ATOM 1018 C CA . ASP B 1 25 ? -8.32 0.267 9.648 1 91.81 25 ASP B CA 1
ATOM 1019 C C . ASP B 1 25 ? -9.305 0.77 8.594 1 91.81 25 ASP B C 1
ATOM 1021 O O . ASP B 1 25 ? -9.531 1.975 8.477 1 91.81 25 ASP B O 1
ATOM 1025 N N . PHE B 1 26 ? -9.898 -0.184 7.816 1 94.25 26 PHE B N 1
ATOM 1026 C CA . PHE B 1 26 ? -10.656 0.266 6.652 1 94.25 26 PHE B CA 1
ATOM 1027 C C . PHE B 1 26 ? -12.055 -0.334 6.652 1 94.25 26 PHE B C 1
ATOM 1029 O O . PHE B 1 26 ? -12.953 0.166 5.969 1 94.25 26 PHE B O 1
ATOM 1036 N N . GLY B 1 27 ? -12.227 -1.466 7.309 1 95.44 27 GLY B N 1
ATOM 1037 C CA . GLY B 1 27 ? -13.555 -2.059 7.391 1 95.44 27 GLY B CA 1
ATOM 1038 C C . GLY B 1 27 ? -13.688 -3.332 6.578 1 95.44 27 GLY B C 1
ATOM 1039 O O . GLY B 1 27 ? -12.734 -3.773 5.938 1 95.44 27 GLY B O 1
ATOM 1040 N N . GLU B 1 28 ? -14.914 -3.926 6.609 1 96.81 28 GLU B N 1
ATOM 1041 C CA . GLU B 1 28 ? -15.172 -5.262 6.078 1 96.81 28 GLU B CA 1
ATOM 1042 C C . GLU B 1 28 ? -15.094 -5.273 4.555 1 96.81 28 GLU B C 1
ATOM 1044 O O . GLU B 1 28 ? -14.469 -6.164 3.967 1 96.81 28 GLU B O 1
ATOM 1049 N N . ILE B 1 29 ? -15.742 -4.32 3.998 1 96.25 29 ILE B N 1
ATOM 1050 C CA . ILE B 1 29 ? -15.891 -4.344 2.547 1 96.25 29 ILE B CA 1
ATOM 1051 C C . ILE B 1 29 ? -14.523 -4.16 1.89 1 96.25 29 ILE B C 1
ATOM 1053 O O . ILE B 1 29 ? -14.141 -4.934 1.006 1 96.25 29 ILE B O 1
ATOM 1057 N N . PRO B 1 30 ? -13.68 -3.178 2.346 1 96.56 30 PRO B N 1
ATOM 1058 C CA . PRO B 1 30 ? -12.32 -3.086 1.797 1 96.56 30 PRO B CA 1
ATOM 1059 C C . PRO B 1 30 ? -11.508 -4.359 2.02 1 96.56 30 PRO B C 1
ATOM 1061 O O . PRO B 1 30 ? -10.719 -4.75 1.158 1 96.56 30 PRO B O 1
ATOM 1064 N N . THR B 1 31 ? -11.688 -4.953 3.115 1 97.5 31 THR B N 1
ATOM 1065 C CA . THR B 1 31 ? -11 -6.191 3.445 1 97.5 31 THR B CA 1
ATOM 1066 C C . THR B 1 31 ? -11.375 -7.301 2.467 1 97.5 31 THR B C 1
ATOM 1068 O O . THR B 1 31 ? -10.508 -8.008 1.959 1 97.5 31 THR B O 1
ATOM 1071 N N . LYS B 1 32 ? -12.609 -7.43 2.209 1 97.5 32 LYS B N 1
ATOM 1072 C CA . LYS B 1 32 ? -13.094 -8.414 1.246 1 97.5 32 LYS B CA 1
ATOM 1073 C C . LYS B 1 32 ? -12.562 -8.125 -0.153 1 97.5 32 LYS B C 1
ATOM 1075 O O . LYS B 1 32 ? -12.18 -9.047 -0.882 1 97.5 32 LYS B O 1
ATOM 1080 N N . ALA B 1 33 ? -12.578 -6.875 -0.521 1 96.56 33 ALA B N 1
ATOM 1081 C CA . ALA B 1 33 ? -12.055 -6.484 -1.829 1 96.56 33 ALA B CA 1
ATOM 1082 C C . ALA B 1 33 ? -10.594 -6.883 -1.978 1 96.56 33 ALA B C 1
ATOM 1084 O O . ALA B 1 33 ? -10.172 -7.352 -3.039 1 96.56 33 ALA B O 1
ATOM 1085 N N . PHE B 1 34 ? -9.805 -6.691 -0.965 1 96.5 34 PHE B N 1
ATOM 1086 C CA . PHE B 1 34 ? -8.406 -7.105 -0.966 1 96.5 34 PHE B CA 1
ATOM 1087 C C . PHE B 1 34 ? -8.289 -8.617 -1.166 1 96.5 34 PHE B C 1
ATOM 1089 O O . PHE B 1 34 ? -7.516 -9.078 -2.004 1 96.5 34 PHE B O 1
ATOM 1096 N N . ALA B 1 35 ? -9.07 -9.359 -0.369 1 97.75 35 ALA B N 1
ATOM 1097 C CA . ALA B 1 35 ? -9.039 -10.812 -0.472 1 97.75 35 ALA B CA 1
ATOM 1098 C C . ALA B 1 35 ? -9.383 -11.273 -1.886 1 97.75 35 ALA B C 1
ATOM 1100 O O . ALA B 1 35 ? -8.75 -12.188 -2.42 1 97.75 35 ALA B O 1
ATOM 1101 N N . ILE B 1 36 ? -10.352 -10.648 -2.455 1 97.12 36 ILE B N 1
ATOM 1102 C CA . ILE B 1 36 ? -10.773 -10.977 -3.812 1 97.12 36 ILE B CA 1
ATOM 1103 C C . ILE B 1 36 ? -9.633 -10.688 -4.789 1 97.12 36 ILE B C 1
ATOM 1105 O O . ILE B 1 36 ? -9.352 -11.492 -5.68 1 97.12 36 ILE B O 1
ATOM 1109 N N . LYS B 1 37 ? -8.969 -9.539 -4.637 1 96.44 37 LYS B N 1
ATOM 1110 C CA . LYS B 1 37 ? -7.844 -9.188 -5.492 1 96.44 37 LYS B CA 1
ATOM 1111 C C . LYS B 1 37 ? -6.73 -10.227 -5.395 1 96.44 37 LYS B C 1
ATOM 1113 O O . LYS B 1 37 ? -6.133 -10.602 -6.406 1 96.44 37 LYS B O 1
ATOM 1118 N N . VAL B 1 38 ? -6.453 -10.68 -4.203 1 97.19 38 VAL B N 1
ATOM 1119 C CA . VAL B 1 38 ? -5.441 -11.703 -3.986 1 97.19 38 VAL B CA 1
ATOM 1120 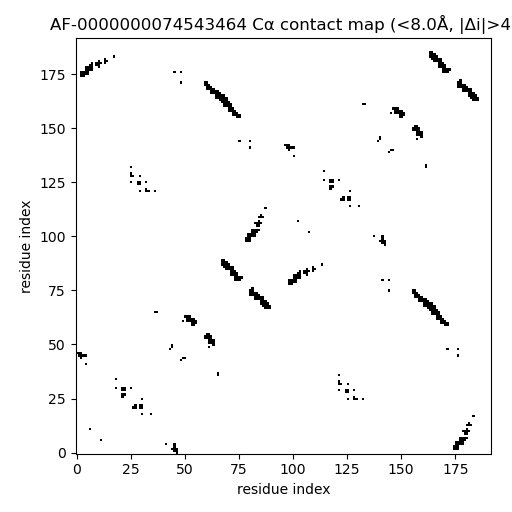C C . VAL B 1 38 ? -5.848 -12.992 -4.707 1 97.19 38 VAL B C 1
ATOM 1122 O O . VAL B 1 38 ? -5.051 -13.578 -5.441 1 97.19 38 VAL B O 1
ATOM 1125 N N . HIS B 1 39 ? -7.082 -13.391 -4.523 1 96.88 39 HIS B N 1
ATOM 1126 C CA . HIS B 1 39 ? -7.555 -14.625 -5.141 1 96.88 39 HIS B CA 1
ATOM 1127 C C . HIS B 1 39 ? -7.527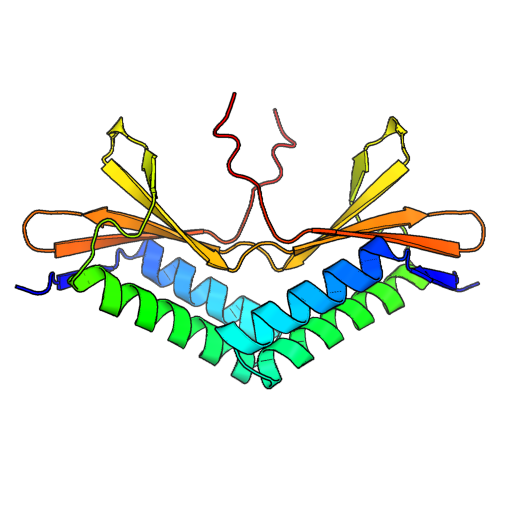 -14.531 -6.66 1 96.88 39 HIS B C 1
ATOM 1129 O O . HIS B 1 39 ? -7.195 -15.5 -7.344 1 96.88 39 HIS B O 1
ATOM 1135 N N . ASN B 1 40 ? -7.926 -13.391 -7.188 1 96.12 40 ASN B N 1
ATOM 1136 C CA . ASN B 1 40 ? -7.824 -13.172 -8.625 1 96.12 40 ASN B CA 1
ATOM 1137 C C . ASN B 1 40 ? -6.383 -13.305 -9.117 1 96.12 40 ASN B C 1
ATOM 1139 O O . ASN B 1 40 ? -6.133 -13.898 -10.164 1 96.12 40 ASN B O 1
ATOM 1143 N N . PHE B 1 41 ? -5.492 -12.727 -8.414 1 96.5 41 PHE B N 1
ATOM 1144 C CA . PHE B 1 41 ? -4.078 -12.844 -8.75 1 96.5 41 PHE B CA 1
ATOM 1145 C C . PHE B 1 41 ? -3.645 -14.297 -8.773 1 96.5 41 PHE B C 1
ATOM 1147 O O . PHE B 1 41 ? -2.984 -14.742 -9.711 1 96.5 41 PHE B O 1
ATOM 1154 N N . LEU B 1 42 ? -4.02 -15.086 -7.762 1 96.94 42 LEU B N 1
ATOM 1155 C CA . LEU B 1 42 ? -3.641 -16.5 -7.672 1 96.94 42 LEU B CA 1
ATOM 1156 C C . LEU B 1 42 ? -4.227 -17.297 -8.836 1 96.94 42 LEU B C 1
ATOM 1158 O O . LEU B 1 42 ? -3.576 -18.188 -9.367 1 96.94 42 LEU B O 1
ATOM 1162 N N . ASP B 1 43 ? -5.43 -16.938 -9.172 1 95.94 43 ASP B N 1
ATOM 1163 C CA . ASP B 1 43 ? -6.074 -17.609 -10.305 1 95.94 43 ASP B CA 1
ATOM 1164 C C . ASP B 1 43 ? -5.305 -17.359 -11.602 1 95.94 43 AS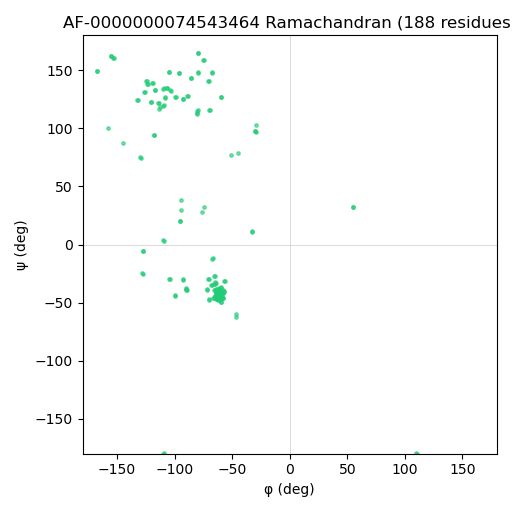P B C 1
ATOM 1166 O O . ASP B 1 43 ? -5.156 -18.266 -12.422 1 95.94 43 ASP B O 1
ATOM 1170 N N . ASN B 1 44 ? -4.852 -16.188 -11.789 1 95.75 44 ASN B N 1
ATOM 1171 C CA . ASN B 1 44 ? -4.062 -15.836 -12.961 1 95.75 44 ASN B CA 1
ATOM 1172 C C . ASN B 1 44 ? -2.678 -16.469 -12.922 1 95.75 44 ASN B C 1
ATOM 1174 O O . ASN B 1 44 ? -2.125 -16.844 -13.961 1 95.75 44 ASN B O 1
ATOM 1178 N N . LEU B 1 45 ? -2.203 -16.656 -11.766 1 95.56 45 LEU B N 1
ATOM 1179 C CA . LEU B 1 45 ? -0.873 -17.219 -11.57 1 95.56 45 LEU B CA 1
ATOM 1180 C C . LEU B 1 45 ? -0.812 -18.656 -12.07 1 95.56 45 LEU B C 1
ATOM 1182 O O . LEU B 1 45 ? 0.234 -19.109 -12.539 1 95.56 45 LEU B O 1
ATOM 1186 N N . LYS B 1 46 ? -1.878 -19.344 -11.922 1 94.75 46 LYS B N 1
ATOM 1187 C CA . LYS B 1 46 ? -1.961 -20.734 -12.367 1 94.75 46 LYS B CA 1
ATOM 1188 C C . LYS B 1 46 ? -1.627 -20.859 -13.852 1 94.75 46 LYS B C 1
ATOM 1190 O O . LYS B 1 46 ? -1.032 -21.844 -14.281 1 94.75 46 LYS B O 1
ATOM 1195 N N . ASP B 1 47 ? -1.938 -19.844 -14.617 1 93.44 47 ASP B N 1
ATOM 1196 C CA . ASP B 1 47 ? -1.742 -19.875 -16.062 1 93.44 47 ASP B CA 1
ATOM 1197 C C . ASP B 1 47 ? -0.521 -19.047 -16.469 1 93.44 47 ASP B C 1
ATOM 1199 O O . ASP B 1 47 ? 0.134 -19.344 -17.469 1 93.44 47 ASP B O 1
ATOM 1203 N N . PHE B 1 48 ? -0.253 -18.062 -15.703 1 95.12 48 PHE B N 1
ATOM 1204 C CA . PHE B 1 48 ? 0.838 -17.141 -16.016 1 95.12 48 PHE B CA 1
ATOM 1205 C C . PHE B 1 48 ? 1.746 -16.953 -14.797 1 95.12 48 PHE B C 1
ATOM 1207 O O . PHE B 1 48 ? 1.813 -15.867 -14.227 1 95.12 48 PHE B O 1
ATOM 1214 N N . PRO B 1 49 ? 2.561 -17.922 -14.508 1 94.62 49 PRO B N 1
ATOM 1215 C CA . PRO B 1 49 ? 3.375 -17.906 -13.289 1 94.62 49 PRO B CA 1
ATOM 1216 C C . PRO B 1 49 ? 4.441 -16.812 -13.312 1 94.62 49 PRO B C 1
ATOM 1218 O O . PRO B 1 49 ? 5.027 -16.5 -12.273 1 94.62 49 PRO B O 1
ATOM 1221 N N . GLU B 1 50 ? 4.707 -16.172 -14.469 1 92.62 50 GLU B N 1
ATOM 1222 C CA . GLU B 1 50 ? 5.762 -15.172 -14.586 1 92.62 50 GLU B CA 1
ATOM 1223 C C . GLU B 1 50 ? 5.203 -13.758 -14.406 1 92.62 50 GLU B C 1
ATOM 1225 O O . GLU B 1 50 ? 5.844 -12.781 -14.789 1 92.62 50 GLU B O 1
ATOM 1230 N N . LEU B 1 51 ? 4.035 -13.648 -13.789 1 94.44 51 LEU B N 1
ATOM 1231 C CA . LEU B 1 51 ? 3.389 -12.359 -13.562 1 94.44 51 LEU B CA 1
ATOM 1232 C C . LEU B 1 51 ? 4.215 -11.492 -12.617 1 94.44 51 LEU B C 1
ATOM 1234 O O . LEU B 1 51 ? 4.258 -10.273 -12.766 1 94.44 51 LEU B O 1
ATOM 1238 N N . GLY B 1 52 ? 4.777 -12.148 -11.625 1 94.81 52 GLY B N 1
ATOM 1239 C CA . GLY B 1 52 ? 5.637 -11.414 -10.711 1 94.81 52 GLY B CA 1
ATOM 1240 C C . GLY B 1 52 ? 7.031 -11.18 -11.25 1 94.81 52 GLY B C 1
ATOM 1241 O O . GLY B 1 52 ? 7.422 -11.797 -12.25 1 94.81 52 GLY B O 1
ATOM 1242 N N . THR B 1 53 ? 7.676 -10.266 -10.578 1 92.75 53 THR B N 1
ATOM 1243 C CA . THR B 1 53 ? 9.055 -9.969 -10.969 1 92.75 53 THR B CA 1
ATOM 1244 C C . THR B 1 53 ? 10.039 -10.742 -10.102 1 92.75 53 THR B C 1
ATOM 1246 O O . THR B 1 53 ? 9.773 -10.992 -8.922 1 92.75 53 THR B O 1
ATOM 1249 N N . LEU B 1 54 ? 11.195 -11.102 -10.766 1 92.56 54 LEU B N 1
ATOM 1250 C CA . LEU B 1 54 ? 12.234 -11.805 -10.016 1 92.56 54 LEU B CA 1
ATOM 1251 C C . LEU B 1 54 ? 12.898 -10.875 -9 1 92.56 54 LEU B C 1
ATOM 1253 O O . LEU B 1 54 ? 13.477 -9.852 -9.375 1 92.56 54 LEU B O 1
ATOM 1257 N N . GLN B 1 55 ? 12.75 -11.164 -7.766 1 87 55 GLN B N 1
ATOM 1258 C CA . GLN B 1 55 ? 13.305 -10.344 -6.695 1 87 55 GLN B CA 1
ATOM 1259 C C . GLN B 1 55 ? 14.609 -10.93 -6.168 1 87 55 GLN B C 1
ATOM 1261 O O . GLN B 1 55 ? 15.508 -10.195 -5.742 1 87 55 GLN B O 1
ATOM 1266 N N . HIS B 1 56 ? 14.625 -12.219 -5.965 1 84.56 56 HIS B N 1
ATOM 1267 C CA . HIS B 1 56 ? 15.828 -12.945 -5.594 1 84.56 56 HIS B CA 1
ATOM 1268 C C . HIS B 1 56 ? 16.203 -13.977 -6.656 1 84.56 56 HIS B C 1
ATOM 1270 O O . HIS B 1 56 ? 15.688 -15.094 -6.652 1 84.56 56 HIS B O 1
ATOM 1276 N N . SER B 1 57 ? 17.047 -13.516 -7.484 1 80.12 57 SER B N 1
ATOM 1277 C CA . SER B 1 57 ? 17.375 -14.328 -8.648 1 80.12 57 SER B CA 1
ATOM 1278 C C . SER B 1 57 ? 18 -15.656 -8.242 1 80.12 57 SER B C 1
ATOM 1280 O O . SER B 1 57 ? 17.703 -16.703 -8.844 1 80.12 57 SER B O 1
ATOM 1282 N N . ASP B 1 58 ? 18.766 -15.57 -7.242 1 86.81 58 ASP B N 1
ATOM 1283 C CA . ASP B 1 58 ? 19.469 -16.766 -6.816 1 86.81 58 ASP B CA 1
ATOM 1284 C C . ASP B 1 58 ? 18.5 -17.828 -6.297 1 86.81 58 ASP B C 1
ATOM 1286 O O . ASP B 1 58 ? 18.75 -19.031 -6.426 1 86.81 58 ASP B O 1
ATOM 1290 N N . LYS B 1 59 ? 17.375 -17.359 -5.805 1 89.44 59 LYS B N 1
ATOM 1291 C CA . LYS B 1 59 ? 16.422 -18.297 -5.207 1 89.44 59 LYS B CA 1
ATOM 1292 C C . LYS B 1 59 ? 15.18 -18.438 -6.086 1 89.44 59 LYS B C 1
ATOM 1294 O O . LYS B 1 59 ? 14.258 -19.188 -5.746 1 89.44 59 LYS B O 1
ATOM 1299 N N . GLN B 1 60 ? 15.172 -17.797 -7.219 1 93.5 60 GLN B N 1
ATOM 1300 C CA . GLN B 1 60 ? 14.055 -17.844 -8.164 1 93.5 60 GLN B CA 1
ATOM 1301 C C . GLN B 1 60 ? 12.75 -17.438 -7.484 1 93.5 60 GLN B C 1
ATOM 1303 O O . GLN B 1 60 ? 11.703 -18.047 -7.727 1 93.5 60 GLN B O 1
ATOM 1308 N N . ILE B 1 61 ? 12.867 -16.531 -6.52 1 95.62 61 ILE B N 1
ATOM 1309 C CA . ILE B 1 61 ? 11.695 -16.016 -5.84 1 95.62 61 ILE B CA 1
ATOM 1310 C C . ILE B 1 61 ? 11.156 -14.789 -6.59 1 95.62 61 ILE B C 1
ATOM 1312 O O . ILE B 1 61 ? 11.914 -13.875 -6.922 1 95.62 61 ILE B O 1
ATOM 1316 N N . ARG B 1 62 ? 9.852 -14.883 -6.875 1 95.5 62 ARG B N 1
ATOM 1317 C CA . ARG B 1 62 ? 9.188 -13.773 -7.547 1 95.5 62 ARG B CA 1
ATOM 1318 C C . ARG B 1 62 ? 8.312 -12.984 -6.574 1 95.5 62 ARG B C 1
ATOM 1320 O O . ARG B 1 62 ? 7.805 -13.547 -5.598 1 95.5 62 ARG B O 1
ATOM 1327 N N . GLY B 1 63 ? 8.211 -11.688 -6.844 1 94.44 63 GLY B N 1
ATOM 1328 C CA . GLY B 1 63 ? 7.359 -10.797 -6.074 1 94.44 63 GLY B CA 1
ATOM 1329 C C . GLY B 1 63 ? 6.352 -10.047 -6.926 1 94.44 63 GLY B C 1
ATOM 1330 O O . GLY B 1 63 ? 6.66 -9.648 -8.047 1 94.44 63 GLY B O 1
ATOM 1331 N N . PHE B 1 64 ? 5.148 -9.898 -6.387 1 94.25 64 PHE B N 1
ATOM 1332 C CA . PHE B 1 64 ? 4.102 -9.125 -7.035 1 94.25 64 PHE B CA 1
ATOM 1333 C C . PHE B 1 64 ? 3.447 -8.156 -6.051 1 94.25 64 PHE B C 1
ATOM 1335 O O . PHE B 1 64 ? 2.924 -8.578 -5.02 1 94.25 64 PHE B O 1
ATOM 1342 N N . VAL B 1 65 ? 3.459 -6.91 -6.402 1 93.12 65 VAL B N 1
ATOM 1343 C CA . VAL B 1 65 ? 2.842 -5.902 -5.547 1 93.12 65 VAL B CA 1
ATOM 1344 C C . VAL B 1 65 ? 1.33 -5.887 -5.77 1 93.12 65 VAL B C 1
ATOM 1346 O O . VAL B 1 65 ? 0.856 -5.461 -6.824 1 93.12 65 VAL B O 1
ATOM 1349 N N . ILE B 1 66 ? 0.631 -6.301 -4.727 1 93.31 66 ILE B N 1
ATOM 1350 C CA . ILE B 1 66 ? -0.821 -6.387 -4.836 1 93.31 66 ILE B CA 1
ATOM 1351 C C . ILE B 1 66 ? -1.451 -5.059 -4.418 1 93.31 66 ILE B C 1
ATOM 1353 O O . ILE B 1 66 ? -2.494 -4.668 -4.945 1 93.31 66 ILE B O 1
ATOM 1357 N N . VAL B 1 67 ? -0.908 -4.414 -3.443 1 93.31 67 VAL B N 1
ATOM 1358 C CA . VAL B 1 67 ? -1.309 -3.086 -2.99 1 93.31 67 VAL B CA 1
ATOM 1359 C C . VAL B 1 67 ? -0.095 -2.16 -2.965 1 93.31 67 VAL B C 1
ATOM 1361 O O . VAL B 1 67 ? 0.95 -2.512 -2.414 1 93.31 67 VAL B O 1
ATOM 1364 N N . LYS B 1 68 ? -0.281 -1.034 -3.533 1 91.19 68 LYS B N 1
ATOM 1365 C CA . LYS B 1 68 ? 0.784 -0.035 -3.518 1 91.19 68 LYS B CA 1
ATOM 1366 C C . LYS B 1 68 ? 0.733 0.804 -2.244 1 91.19 68 LYS B C 1
ATOM 1368 O O . LYS B 1 68 ? -0.348 1.09 -1.727 1 91.19 68 LYS B O 1
ATOM 1373 N N . GLN B 1 69 ? 1.909 1.115 -1.797 1 92.38 69 GLN B N 1
ATOM 1374 C CA . GLN B 1 69 ? 1.984 2.027 -0.659 1 92.38 69 GLN B CA 1
ATOM 1375 C C . GLN B 1 69 ? 1.586 3.443 -1.062 1 92.38 69 GLN B C 1
ATOM 1377 O O . GLN B 1 69 ? 1.951 3.912 -2.143 1 92.38 69 GLN B O 1
ATOM 1382 N N . VAL B 1 70 ? 0.878 4.078 -0.19 1 93.94 70 VAL B N 1
ATOM 1383 C CA . VAL B 1 70 ? 0.574 5.492 -0.37 1 93.94 70 VAL B CA 1
ATOM 1384 C C . VAL B 1 70 ? 1.129 6.293 0.805 1 93.94 70 VAL B C 1
ATOM 1386 O O . VAL B 1 70 ? 0.785 6.035 1.96 1 93.94 70 VAL B O 1
ATOM 1389 N N . THR B 1 71 ? 1.984 7.277 0.498 1 94.38 71 THR B N 1
ATOM 1390 C CA . THR B 1 71 ? 2.57 8.148 1.509 1 94.38 71 THR B CA 1
ATOM 1391 C C . THR B 1 71 ? 2.145 9.602 1.285 1 94.38 71 THR B C 1
ATOM 1393 O O . THR B 1 71 ? 2.131 10.078 0.15 1 94.38 71 THR B O 1
ATOM 1396 N N . ILE B 1 72 ? 1.723 10.242 2.348 1 96.31 72 ILE B N 1
ATOM 1397 C CA . ILE B 1 72 ? 1.428 11.672 2.316 1 96.31 72 ILE B CA 1
ATOM 1398 C C . ILE B 1 72 ? 2.666 12.461 2.732 1 96.31 72 ILE B C 1
ATOM 1400 O O . ILE B 1 72 ? 3.244 12.211 3.793 1 96.31 72 ILE B O 1
ATOM 1404 N N . PHE B 1 73 ? 3.1 13.398 1.886 1 96.25 73 PHE B N 1
ATOM 1405 C CA . PHE B 1 73 ? 4.211 14.289 2.189 1 96.25 73 PHE B CA 1
ATOM 1406 C C . PHE B 1 73 ? 3.705 15.695 2.49 1 96.25 73 PHE B C 1
ATOM 1408 O O . PHE B 1 73 ? 2.881 16.234 1.751 1 96.25 73 PHE B O 1
ATOM 1415 N N . TYR B 1 74 ? 4.258 16.234 3.557 1 97.38 74 TYR B N 1
ATOM 1416 C CA . TYR B 1 74 ? 3.771 17.547 3.957 1 97.38 74 TYR B CA 1
ATOM 1417 C C . TYR B 1 74 ? 4.852 18.328 4.703 1 97.38 74 TYR B C 1
ATOM 1419 O O . TYR B 1 74 ? 5.848 17.75 5.141 1 97.38 74 TYR B O 1
ATOM 1427 N N . LYS B 1 75 ? 4.672 19.594 4.754 1 97.31 75 LYS B N 1
ATOM 1428 C CA . LYS B 1 75 ? 5.531 20.516 5.492 1 97.31 75 LYS B CA 1
ATOM 1429 C C . LYS B 1 75 ? 4.727 21.328 6.496 1 97.31 75 LYS B C 1
ATOM 1431 O O . LYS B 1 75 ? 3.623 21.797 6.184 1 97.31 75 LYS B O 1
ATOM 1436 N N . VAL B 1 76 ? 5.336 21.469 7.676 1 95.94 76 VAL B N 1
ATOM 1437 C CA . VAL B 1 76 ? 4.668 22.203 8.742 1 95.94 76 VAL B CA 1
ATOM 1438 C C . VAL B 1 76 ? 5.234 23.625 8.805 1 95.94 76 VAL B C 1
ATOM 1440 O O . VAL B 1 76 ? 6.453 23.812 8.836 1 95.94 76 VAL B O 1
ATOM 1443 N N . TYR B 1 77 ? 4.328 24.625 8.758 1 94.81 77 TYR B N 1
ATOM 1444 C CA . TYR B 1 77 ? 4.68 26.016 8.961 1 94.81 77 TYR B CA 1
ATOM 1445 C C . TYR B 1 77 ? 4.117 26.531 10.281 1 94.81 77 TYR B C 1
ATOM 1447 O O . TYR B 1 77 ? 3.523 25.766 11.047 1 94.81 77 TYR B O 1
ATOM 1455 N N . ASP B 1 78 ? 4.391 27.844 10.57 1 92.19 78 ASP B N 1
ATOM 1456 C CA . ASP B 1 78 ? 3.994 28.422 11.852 1 92.19 78 ASP B CA 1
ATOM 1457 C C . ASP B 1 78 ? 2.475 28.438 12 1 92.19 78 ASP B C 1
ATOM 1459 O O . ASP B 1 78 ? 1.947 28.172 13.086 1 92.19 78 ASP B O 1
ATOM 1463 N N . ASP B 1 79 ? 1.696 28.609 10.93 1 93.69 79 ASP B N 1
ATOM 1464 C CA . ASP B 1 79 ? 0.258 28.828 11.055 1 93.69 79 ASP B CA 1
ATOM 1465 C C . ASP B 1 79 ? -0.52 27.828 10.188 1 93.69 79 ASP B C 1
ATOM 1467 O O . ASP B 1 79 ? -1.753 27.844 10.18 1 93.69 79 ASP B O 1
ATOM 1471 N N . HIS B 1 80 ? 0.194 27 9.367 1 96.5 80 HIS B N 1
ATOM 1472 C CA . HIS B 1 80 ? -0.523 26.078 8.5 1 96.5 80 HIS B CA 1
ATOM 1473 C C . HIS B 1 80 ? 0.342 24.875 8.148 1 96.5 80 HIS B C 1
ATOM 1475 O O . HIS B 1 80 ? 1.533 24.844 8.461 1 96.5 80 HIS B O 1
ATOM 1481 N N . VAL B 1 81 ? -0.297 23.844 7.688 1 97.31 81 VAL B N 1
ATOM 1482 C CA . VAL B 1 81 ? 0.347 22.672 7.105 1 97.31 81 VAL B CA 1
ATOM 1483 C C . VAL B 1 81 ? 0.092 22.625 5.598 1 97.31 81 VAL B C 1
ATOM 1485 O O . VAL B 1 81 ? -1.028 22.875 5.148 1 97.31 81 VAL B O 1
ATOM 1488 N N . ARG B 1 82 ? 1.155 22.375 4.871 1 97.75 82 ARG B N 1
ATOM 1489 C CA . ARG B 1 82 ? 1.024 22.234 3.422 1 97.75 82 ARG B CA 1
ATOM 1490 C C . ARG B 1 82 ? 1.23 20.781 2.986 1 97.75 82 ARG B C 1
ATOM 1492 O O . ARG B 1 82 ? 2.279 20.203 3.254 1 97.75 82 ARG B O 1
ATOM 1499 N N . ILE B 1 83 ? 0.156 20.297 2.365 1 98.19 83 ILE B N 1
ATOM 1500 C CA . ILE B 1 83 ? 0.269 18.969 1.769 1 98.19 83 ILE B CA 1
ATOM 1501 C C . ILE B 1 83 ? 0.975 19.062 0.418 1 98.19 83 ILE B C 1
ATOM 1503 O O . ILE B 1 83 ? 0.455 19.672 -0.518 1 98.19 83 ILE B O 1
ATOM 1507 N N . LEU B 1 84 ? 2.131 18.453 0.381 1 97.31 84 LEU B N 1
ATOM 1508 C CA . LEU B 1 84 ? 3.006 18.656 -0.769 1 97.31 84 LEU B CA 1
ATOM 1509 C C . LEU B 1 84 ? 2.717 17.625 -1.857 1 97.31 84 LEU B C 1
ATOM 1511 O O . LEU B 1 84 ? 2.793 17.938 -3.049 1 97.31 84 LEU B O 1
ATOM 1515 N N . ASN B 1 85 ? 2.459 16.375 -1.408 1 95.44 85 ASN B N 1
ATOM 1516 C CA . ASN B 1 85 ? 2.289 15.289 -2.363 1 95.44 85 ASN B CA 1
ATOM 1517 C C . ASN B 1 85 ? 1.703 14.047 -1.699 1 95.44 85 ASN B C 1
ATOM 1519 O O . ASN B 1 85 ? 1.843 13.859 -0.489 1 95.44 85 ASN B O 1
ATOM 1523 N N . LEU B 1 86 ? 0.913 13.258 -2.521 1 95.44 86 LEU B N 1
ATOM 1524 C CA . LEU B 1 86 ? 0.621 11.859 -2.221 1 95.44 86 LEU B CA 1
ATOM 1525 C C . LEU B 1 86 ? 1.271 10.938 -3.246 1 95.44 86 LEU B C 1
ATOM 1527 O O . LEU B 1 86 ? 0.989 11.039 -4.441 1 95.44 86 LEU B O 1
ATOM 1531 N N . PHE B 1 87 ? 2.16 10.094 -2.811 1 87.75 87 PHE B N 1
ATOM 1532 C CA . PHE B 1 87 ? 2.934 9.242 -3.709 1 87.75 87 PHE B CA 1
ATOM 1533 C C . PHE B 1 87 ? 2.582 7.773 -3.502 1 87.75 87 PHE B C 1
ATOM 1535 O O . PHE B 1 87 ? 2.512 7.301 -2.365 1 87.75 87 PHE B O 1
ATOM 1542 N N . ASN B 1 88 ? 2.084 7.156 -4.805 1 75.81 88 ASN B N 1
ATOM 1543 C CA . ASN B 1 88 ? 1.677 5.758 -4.816 1 75.81 88 ASN B CA 1
ATOM 1544 C C . ASN B 1 88 ? 2.818 4.844 -5.258 1 75.81 88 ASN B C 1
ATOM 1546 O O . ASN B 1 88 ? 3.408 5.051 -6.316 1 75.81 88 ASN B O 1
ATOM 1550 N N . ASN B 1 89 ? 4.133 4.715 -5.125 1 60.72 89 ASN B N 1
ATOM 1551 C CA . ASN B 1 89 ? 4.988 3.705 -5.742 1 60.72 89 ASN B CA 1
ATOM 1552 C C . ASN B 1 89 ? 6.293 3.527 -4.969 1 60.72 89 ASN B C 1
ATOM 1554 O O . ASN B 1 89 ? 6.805 4.48 -4.375 1 60.72 89 ASN B O 1
ATOM 1558 N N . ARG B 1 90 ? 6.703 2.648 -4.109 1 51.41 90 ARG B N 1
ATOM 1559 C CA . ARG B 1 90 ? 8.156 2.471 -4.1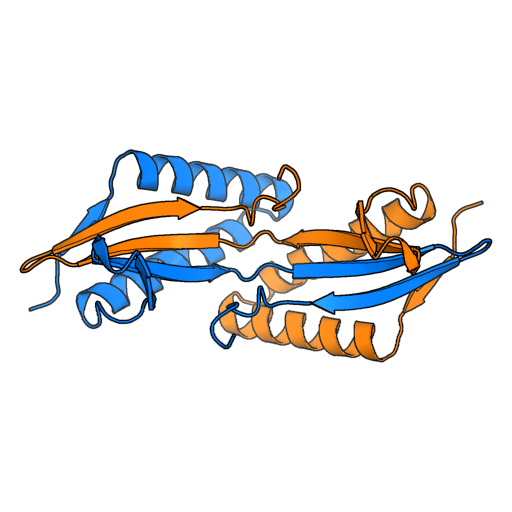13 1 51.41 90 ARG B CA 1
ATOM 1560 C C . ARG B 1 90 ? 8.672 2.232 -5.527 1 51.41 90 ARG B C 1
ATOM 1562 O O . ARG B 1 90 ? 8.281 1.265 -6.184 1 51.41 90 ARG B O 1
ATOM 1569 N N . GLN B 1 91 ? 8.82 3.145 -6.387 1 46.62 91 GLN B N 1
ATOM 1570 C CA . GLN B 1 91 ? 9.648 2.877 -7.562 1 46.62 91 GLN B CA 1
ATOM 1571 C C . GLN B 1 91 ? 10.742 1.866 -7.242 1 46.62 91 GLN B C 1
ATOM 1573 O O . GLN B 1 91 ? 11.375 1.939 -6.184 1 46.62 91 GLN B O 1
ATOM 1578 N N . ASP B 1 92 ? 10.617 0.607 -7.641 1 41.94 92 ASP B N 1
ATOM 1579 C CA . ASP B 1 92 ? 11.703 -0.363 -7.742 1 41.94 92 ASP B CA 1
ATOM 1580 C C . ASP B 1 92 ? 13.031 0.328 -8.055 1 41.94 92 ASP B C 1
ATOM 1582 O O . ASP B 1 92 ? 13.102 1.18 -8.938 1 41.94 92 ASP B O 1
ATOM 1586 N N . SER B 1 93 ? 13.891 0.596 -7.055 1 38.34 93 SER B N 1
ATOM 1587 C CA . SER B 1 93 ? 15.297 0.916 -7.27 1 38.34 93 SER B CA 1
ATOM 1588 C C . SER B 1 93 ? 15.852 0.181 -8.484 1 38.34 93 SER B C 1
ATOM 1590 O O . SER B 1 93 ? 16.625 -0.77 -8.344 1 38.34 93 SER B O 1
ATOM 1592 N N . LYS B 1 94 ? 15.164 -0.479 -9.367 1 37.47 94 LYS B N 1
ATOM 1593 C CA . LYS B 1 94 ? 16.047 -1.089 -10.352 1 37.47 94 LYS B CA 1
ATOM 1594 C C . LYS B 1 94 ? 17.094 -0.088 -10.852 1 37.47 94 LYS B C 1
ATOM 1596 O O . LYS B 1 94 ? 18.031 -0.461 -11.555 1 37.47 94 LYS B O 1
ATOM 1601 N N . LYS B 1 95 ? 16.812 1.076 -11.469 1 35.44 95 LYS B N 1
ATOM 1602 C CA . LYS B 1 95 ? 17.797 1.493 -12.477 1 35.44 95 LYS B CA 1
ATOM 1603 C C . LYS B 1 95 ? 19.062 2.006 -11.82 1 35.44 95 LYS B C 1
ATOM 1605 O O . LYS B 1 95 ? 19.641 3.008 -12.258 1 35.44 95 LYS B O 1
ATOM 1610 N N . LYS B 1 96 ? 19.625 1.633 -10.688 1 26.45 96 LYS B N 1
ATOM 1611 C CA . LYS B 1 96 ? 21 2.096 -10.688 1 26.45 96 LYS B CA 1
ATOM 1612 C C . LYS B 1 96 ? 21.922 1.105 -11.398 1 26.45 96 LYS B C 1
ATOM 1614 O O . LYS B 1 96 ? 21.766 -0.108 -11.25 1 26.45 96 LYS B O 1
#

Secondary structure (DSSP, 8-state):
-PPEEEE-HHHHHHHHHHHHHHHHHT-HHHHHHHHHHHHHHHHHHTT-GGGSEEEEGGGTEEEEEEE--EEEEEEE-SSEEEEEEEEE----TT--/-PPEEEE-HHHHHHHHHHHHHHHHHT-HHHHHHHHHHHHHHHHHHTT-GGGSEEEEGGGTEEEEEEE--EEEEEEE-SSEEEEEEEEE----TT--

Sequence (192 aa):
MALKIFWTKRALANFDKILEYLEEDFGEIPTKAFAIKVHNFLDNLKDFPELGTLQHSDKQIRGFVIVKQVTIFYKVYDDHVRILNLFNNRQDSKKKMALKIFWTKRALANFDKILEYLEEDFGEIPTKAFAIKVHNFLDNLKDFPELGTLQHSDKQIRGFVIVKQVTIFYKVYDDHVRILNLFNNRQDSKKK

Radius of gyration: 18.67 Å; Cα contacts (8 Å, |Δi|>4): 310; chains: 2; bounding box: 38×58×35 Å

Nearest PDB structures (foldseek):
  5czf-assembly2_C  TM=6.275E-01  e=5.672E-02  Escherichia coli O157
  8c24-assembly1_B  TM=6.083E-01  e=6.050E-02  Mycobacterium tuberculosis H37Rv
  5cze-assembly1_J  TM=5.966E-01  e=7.343E-02  Escherichia coli O157:H7 str. SS52
  7ycu-assembly1_C-2  TM=6.447E-01  e=2.504E-01  Pseudoalteromonas rubra
  5czf-assembly2_C  TM=6.272E-01  e=7.421E-02  Escherichia coli O157

Foldseek 3Di:
DFDDDDDDPVRVVVLVVVLVVCCVPPRDVVSVVLVVLVVVVSRVCSVVVPPFDQDDPVVSDGDDDSAFDWDWDWDDDPPDIGTDDIDGDPPPPPPD/DFDDDDDDPVRVVVLVVVLVVCCVPPRDVVSVVLVVLVVVVSRVCSVVVPPFDQDDPVVSDGDDDSAWDWDWDWDDDPPDIGTDDIDGHPPDPPPD

InterPro domains:
  IPR007712 Toxin-antitoxin system, RelE/ParE toxin family [PF05016] (5-92)
  IPR035093 Toxin-antitoxin system, RelE/ParE toxin domain superfamily [G3DSA:3.30.2310.20] (2-93)